Protein AF-A0A7C4WW18-F1 (afdb_monomer_lite)

Foldseek 3Di:
DDDDDPPDPPPVPPPCDDPRQKAFLQCVLCLQPVDDPPDQQQRANCVQAHQDPQVLAPDHDAAEQDLLRLLVCLLVQEDEDQCCFQPVHNDIAGHLRSQRHSQDTPRDGGRYDHQRNSASNSQNCQCHRYPQDDPVFKDKKWFWFWDDPDVPDTDIGIWMWIQDRVVRWIWTQGSNVSDIDTDPDDDGTQWIHHRGHIDHDDPSRDPPPD

Structure (mmCIF, N/CA/C/O backbone):
data_AF-A0A7C4WW18-F1
#
_entry.id   AF-A0A7C4WW18-F1
#
loop_
_atom_site.group_PDB
_atom_site.id
_atom_site.type_symbol
_atom_site.label_atom_id
_atom_site.label_alt_id
_atom_site.label_comp_id
_atom_site.label_asym_id
_atom_site.label_entity_id
_atom_site.label_seq_id
_atom_site.pdbx_PDB_ins_code
_atom_site.Cartn_x
_atom_site.Cartn_y
_atom_site.Cartn_z
_atom_site.occupancy
_atom_site.B_iso_or_equiv
_atom_site.auth_seq_id
_atom_site.auth_comp_id
_atom_site.auth_asym_id
_atom_site.auth_atom_id
_atom_site.pdbx_PDB_model_num
ATOM 1 N N . MET A 1 1 ? 16.190 -23.950 -44.220 1.00 36.62 1 MET A N 1
ATOM 2 C CA . MET A 1 1 ? 16.788 -22.745 -43.613 1.00 36.62 1 MET A CA 1
ATOM 3 C C . MET A 1 1 ? 15.664 -21.999 -42.918 1.00 36.62 1 MET A C 1
ATOM 5 O O . MET A 1 1 ? 14.916 -21.291 -43.572 1.00 36.62 1 MET A O 1
ATOM 9 N N . VAL A 1 2 ? 15.469 -22.288 -41.634 1.00 27.77 2 VAL A N 1
ATOM 10 C CA . VAL A 1 2 ? 14.475 -21.643 -40.770 1.00 27.77 2 VAL A CA 1
ATOM 11 C C . VAL A 1 2 ? 15.251 -21.247 -39.525 1.00 27.77 2 VAL A C 1
ATOM 13 O O . VAL A 1 2 ? 15.642 -22.107 -38.744 1.00 27.77 2 VAL A O 1
ATOM 16 N N . ILE A 1 3 ? 15.572 -19.963 -39.412 1.00 38.44 3 ILE A N 1
ATOM 17 C CA . ILE A 1 3 ? 16.032 -19.354 -38.167 1.00 38.44 3 ILE A CA 1
ATOM 18 C C . ILE A 1 3 ? 14.861 -18.477 -37.747 1.00 38.44 3 ILE A C 1
ATOM 20 O O . ILE A 1 3 ? 14.713 -17.361 -38.232 1.00 38.44 3 ILE A O 1
ATOM 24 N N . GLN A 1 4 ? 13.972 -19.034 -36.931 1.00 34.69 4 GLN A N 1
ATOM 25 C CA . GLN A 1 4 ? 12.959 -18.271 -36.214 1.00 34.69 4 GLN A CA 1
ATOM 26 C C . GLN A 1 4 ? 13.292 -18.382 -34.730 1.00 34.69 4 GLN A C 1
ATOM 28 O O . GLN A 1 4 ? 13.070 -19.407 -34.098 1.00 34.69 4 GLN A O 1
ATOM 33 N N . THR A 1 5 ? 13.953 -17.332 -34.251 1.00 42.09 5 THR A N 1
ATOM 34 C CA . THR A 1 5 ? 13.678 -16.636 -32.992 1.00 42.09 5 THR A CA 1
ATOM 35 C C . THR A 1 5 ? 13.112 -17.499 -31.858 1.00 42.09 5 THR A C 1
ATOM 37 O O . THR A 1 5 ? 11.930 -17.437 -31.547 1.00 42.09 5 THR A O 1
ATOM 40 N N . ILE A 1 6 ? 13.986 -18.261 -31.199 1.00 37.28 6 ILE A N 1
ATOM 41 C CA . ILE A 1 6 ? 13.768 -18.772 -29.836 1.00 37.28 6 ILE A CA 1
ATOM 42 C C . ILE A 1 6 ? 14.786 -18.065 -28.939 1.00 37.28 6 ILE A C 1
ATOM 44 O O . ILE A 1 6 ? 15.759 -18.657 -28.491 1.00 37.28 6 ILE A O 1
ATOM 48 N N . LEU A 1 7 ? 14.634 -16.753 -28.781 1.00 36.53 7 LEU A N 1
ATOM 49 C CA . LEU A 1 7 ? 15.456 -15.924 -27.897 1.00 36.53 7 LEU A CA 1
ATOM 50 C C . LEU A 1 7 ? 14.589 -14.757 -27.409 1.00 36.53 7 LEU A C 1
ATOM 52 O O . LEU A 1 7 ? 14.744 -13.637 -27.878 1.00 36.53 7 LEU A O 1
ATOM 56 N N . SER A 1 8 ? 13.643 -15.026 -26.509 1.00 42.25 8 SER A N 1
ATOM 57 C CA . SER A 1 8 ? 13.110 -13.967 -25.633 1.00 42.25 8 SER A CA 1
ATOM 58 C C . SER A 1 8 ? 12.438 -14.465 -24.352 1.00 42.25 8 SER A C 1
ATOM 60 O O . SER A 1 8 ? 12.331 -13.689 -23.420 1.00 42.25 8 SER A O 1
ATOM 62 N N . THR A 1 9 ? 12.050 -15.737 -24.229 1.00 41.00 9 THR A N 1
ATOM 63 C CA . THR A 1 9 ? 11.314 -16.207 -23.036 1.00 41.00 9 THR A CA 1
ATOM 64 C C . THR A 1 9 ? 12.186 -16.785 -21.917 1.00 41.00 9 THR A C 1
ATOM 66 O O . THR A 1 9 ? 11.715 -16.971 -20.805 1.00 41.00 9 THR A O 1
ATOM 69 N N . SER A 1 10 ? 13.475 -17.061 -22.150 1.00 43.28 10 SER A N 1
ATOM 70 C CA . SER A 1 10 ? 14.273 -17.838 -21.185 1.00 43.28 10 SER A CA 1
ATOM 71 C C . SER A 1 10 ? 15.029 -17.024 -20.127 1.00 43.28 10 SER A C 1
ATOM 73 O O . SER A 1 10 ? 15.744 -17.628 -19.327 1.00 43.28 10 SER A O 1
ATOM 75 N N . LEU A 1 11 ? 14.961 -15.689 -20.169 1.00 38.91 11 LEU A N 1
ATOM 76 C CA . LEU A 1 11 ? 15.654 -14.803 -19.219 1.00 38.91 11 LEU A CA 1
ATOM 77 C C . LEU A 1 11 ? 14.722 -14.285 -18.116 1.00 38.91 11 LEU A C 1
ATOM 79 O O . LEU A 1 11 ? 15.162 -14.214 -16.975 1.00 38.91 11 LEU A O 1
ATOM 83 N N . GLU A 1 12 ? 13.445 -14.032 -18.417 1.00 44.06 12 GLU A N 1
ATOM 84 C CA . GLU A 1 12 ? 12.455 -13.600 -17.416 1.00 44.06 12 GLU A CA 1
ATOM 85 C C . GLU A 1 12 ? 12.072 -14.736 -16.447 1.00 44.06 12 GLU A C 1
ATOM 87 O O . GLU A 1 12 ? 11.955 -14.522 -15.245 1.00 44.06 12 GLU A O 1
ATOM 92 N N . GLU A 1 13 ? 11.971 -15.982 -16.925 1.00 42.28 13 GLU A N 1
ATOM 93 C CA . GLU A 1 13 ? 11.487 -17.101 -16.097 1.00 42.28 13 GLU A CA 1
ATOM 94 C C . GLU A 1 13 ? 12.546 -17.708 -15.157 1.00 42.28 13 GLU A C 1
ATOM 96 O O . GLU A 1 13 ? 12.209 -18.383 -14.184 1.00 42.28 13 GLU A O 1
ATOM 101 N N . LYS A 1 14 ? 13.847 -17.504 -15.413 1.00 36.47 14 LYS A N 1
ATOM 102 C CA . LYS A 1 14 ? 14.910 -18.257 -14.714 1.00 36.47 14 LYS A CA 1
ATOM 103 C C . LYS A 1 14 ? 15.372 -17.674 -13.378 1.00 36.47 14 LYS A C 1
ATOM 105 O O . LYS A 1 14 ? 16.155 -18.336 -12.696 1.00 36.47 14 LYS A O 1
ATOM 110 N N . HIS A 1 15 ? 14.889 -16.501 -12.971 1.00 37.59 15 HIS A N 1
ATOM 111 C CA . HIS A 1 15 ? 15.225 -15.917 -11.664 1.00 37.59 15 HIS A CA 1
ATOM 112 C C . HIS A 1 15 ? 14.127 -16.020 -10.593 1.00 37.59 15 HIS A C 1
ATOM 114 O O . HIS A 1 15 ? 14.396 -15.706 -9.439 1.00 37.59 15 HIS A O 1
ATOM 120 N N . CYS A 1 16 ? 12.955 -16.580 -10.907 1.00 40.69 16 CYS A N 1
ATOM 121 C CA . CYS A 1 16 ? 11.819 -16.664 -9.978 1.00 40.69 16 CYS A CA 1
ATOM 122 C C . CYS A 1 16 ? 11.612 -18.064 -9.363 1.00 40.69 16 CYS A C 1
ATOM 124 O O . CYS A 1 16 ? 10.533 -18.636 -9.485 1.00 40.69 16 CYS A O 1
ATOM 126 N N . GLN A 1 17 ? 12.630 -18.665 -8.729 1.00 34.16 17 GLN A N 1
ATOM 127 C CA . GLN A 1 17 ? 12.478 -19.992 -8.087 1.00 34.16 17 GLN A CA 1
ATOM 128 C C . GLN A 1 17 ? 12.888 -20.087 -6.608 1.00 34.16 17 GLN A C 1
ATOM 130 O O . GLN A 1 17 ? 13.101 -21.182 -6.104 1.00 34.16 17 GLN A O 1
ATOM 135 N N . ASN A 1 18 ? 12.904 -18.982 -5.867 1.00 36.28 18 ASN A N 1
ATOM 136 C CA . ASN A 1 18 ? 12.861 -19.020 -4.402 1.00 36.28 18 ASN A CA 1
ATOM 137 C C . ASN A 1 18 ? 11.942 -17.891 -3.935 1.00 36.28 18 ASN A C 1
ATOM 139 O O . ASN A 1 18 ? 12.325 -16.745 -4.111 1.00 36.28 18 ASN A O 1
ATOM 143 N N . ILE A 1 19 ? 10.751 -18.237 -3.420 1.00 44.25 19 ILE A N 1
ATOM 144 C CA . ILE A 1 19 ? 9.712 -17.336 -2.873 1.00 44.25 19 ILE A CA 1
ATOM 145 C C . ILE A 1 19 ? 9.553 -16.078 -3.735 1.00 44.25 19 ILE A C 1
ATOM 147 O O . ILE A 1 19 ? 10.217 -15.086 -3.490 1.00 44.25 19 ILE A O 1
ATOM 151 N N . THR A 1 20 ? 8.735 -16.116 -4.788 1.00 55.62 20 THR A N 1
ATOM 152 C CA . THR A 1 20 ? 8.593 -14.975 -5.706 1.00 55.62 20 THR A CA 1
ATOM 153 C C . THR A 1 20 ? 8.135 -13.725 -4.940 1.00 55.62 20 THR A C 1
ATOM 155 O O . THR A 1 20 ? 6.978 -13.632 -4.536 1.00 55.62 20 THR A O 1
ATOM 158 N N . VAL A 1 21 ? 9.088 -12.815 -4.720 1.00 72.81 21 VAL A N 1
ATOM 159 C CA . VAL A 1 21 ? 9.022 -11.637 -3.842 1.00 72.81 21 VAL A CA 1
ATOM 160 C C . VAL A 1 21 ? 8.195 -10.501 -4.481 1.00 72.81 21 VAL A C 1
ATOM 162 O O . VAL A 1 21 ? 7.552 -9.730 -3.790 1.00 72.81 21 VAL A O 1
ATOM 165 N N . TYR A 1 22 ? 8.111 -10.441 -5.808 1.00 72.69 22 TYR A N 1
ATOM 166 C CA . TYR A 1 22 ? 7.294 -9.471 -6.547 1.00 72.69 22 TYR A CA 1
ATOM 167 C C . TYR A 1 22 ? 6.648 -10.137 -7.768 1.00 72.69 22 TYR A C 1
ATOM 169 O O . TYR A 1 22 ? 7.128 -11.164 -8.252 1.00 72.69 22 TYR A O 1
ATOM 177 N N . ARG A 1 23 ? 5.552 -9.579 -8.282 1.00 76.06 23 ARG A N 1
ATOM 178 C CA . ARG A 1 23 ? 4.822 -10.089 -9.453 1.00 76.06 23 ARG A CA 1
ATOM 179 C C . ARG A 1 23 ? 5.009 -9.122 -10.616 1.00 76.06 23 ARG A C 1
ATOM 181 O O . ARG A 1 23 ? 4.575 -7.986 -10.527 1.00 76.06 23 ARG A O 1
ATOM 188 N N . CYS A 1 24 ? 5.613 -9.563 -11.719 1.00 73.88 24 CYS A N 1
ATOM 189 C CA . CYS A 1 24 ? 5.686 -8.750 -12.938 1.00 73.88 24 CYS A CA 1
ATOM 190 C C . CYS A 1 24 ? 4.312 -8.627 -13.621 1.00 73.88 24 CYS A C 1
ATOM 192 O O . CYS A 1 24 ? 3.410 -9.427 -13.363 1.00 73.88 24 CYS A O 1
ATOM 194 N N . ARG A 1 25 ? 4.161 -7.679 -14.558 1.00 72.19 25 ARG A N 1
ATOM 195 C CA . ARG A 1 25 ? 2.893 -7.391 -15.268 1.00 72.19 25 ARG A CA 1
ATOM 196 C C . ARG A 1 25 ? 2.062 -8.600 -15.705 1.00 72.19 25 ARG A C 1
ATOM 198 O O . ARG A 1 25 ? 0.845 -8.583 -15.553 1.00 72.19 25 ARG A O 1
ATOM 205 N N . SER A 1 26 ? 2.687 -9.636 -16.267 1.00 68.12 26 SER A N 1
ATOM 206 C CA . SER A 1 26 ? 1.974 -10.830 -16.749 1.00 68.12 26 SER A CA 1
ATOM 207 C C . SER A 1 26 ? 1.380 -11.684 -15.622 1.00 68.12 26 SER A C 1
ATOM 209 O O . SER A 1 26 ? 0.427 -12.423 -15.863 1.00 68.12 26 SER A O 1
ATOM 211 N N . LEU A 1 27 ? 1.920 -11.568 -14.406 1.00 71.38 27 LEU A N 1
ATOM 212 C CA . LEU A 1 27 ? 1.501 -12.302 -13.215 1.00 71.38 27 LEU A CA 1
ATOM 213 C C . LEU A 1 27 ? 0.616 -11.475 -12.279 1.00 71.38 27 LEU A C 1
ATOM 215 O O . LEU A 1 27 ? -0.161 -12.076 -11.549 1.00 71.38 27 LEU A O 1
ATOM 219 N N . ILE A 1 28 ? 0.672 -10.137 -12.324 1.00 75.81 28 ILE A N 1
ATOM 220 C CA . ILE A 1 28 ? -0.189 -9.265 -11.500 1.00 75.81 28 ILE A CA 1
ATOM 221 C C . ILE A 1 28 ? -1.660 -9.594 -11.729 1.00 75.81 28 ILE A C 1
ATOM 223 O O . ILE A 1 28 ? -2.409 -9.790 -10.785 1.00 75.81 28 ILE A O 1
ATOM 227 N N . ASN A 1 29 ? -2.080 -9.720 -12.985 1.00 70.19 29 ASN A N 1
ATOM 228 C CA . ASN A 1 29 ? -3.471 -10.045 -13.272 1.00 70.19 29 ASN A CA 1
ATOM 229 C C . ASN A 1 29 ? -3.863 -11.441 -12.796 1.00 70.19 29 ASN A C 1
ATOM 231 O O . ASN A 1 29 ? -4.985 -11.623 -12.353 1.00 70.19 29 ASN A O 1
ATOM 235 N N . TYR A 1 30 ? -2.960 -12.418 -12.884 1.00 68.94 30 TYR A N 1
ATOM 236 C CA . TYR A 1 30 ? -3.230 -13.739 -12.325 1.00 68.94 30 TYR A CA 1
ATOM 237 C C . TYR A 1 30 ? -3.412 -13.644 -10.807 1.00 68.94 30 TYR A C 1
ATOM 239 O O . TYR A 1 30 ? -4.440 -14.088 -10.321 1.00 68.94 30 TYR A O 1
ATOM 247 N N . ALA A 1 31 ? -2.500 -12.958 -10.112 1.00 65.69 31 ALA A N 1
ATOM 248 C CA . ALA A 1 31 ? -2.562 -12.716 -8.671 1.00 65.69 31 ALA A CA 1
ATOM 249 C C . ALA A 1 31 ? -3.827 -11.948 -8.236 1.00 65.69 31 ALA A C 1
ATOM 251 O O . ALA A 1 31 ? -4.391 -12.232 -7.193 1.00 65.69 31 ALA A O 1
ATOM 252 N N . LEU A 1 32 ? -4.308 -11.002 -9.050 1.00 69.19 32 LEU A N 1
ATOM 253 C CA . LEU A 1 32 ? -5.544 -10.253 -8.789 1.00 69.19 32 LEU A CA 1
ATOM 254 C C . LEU A 1 32 ? -6.821 -10.990 -9.218 1.00 69.19 32 LEU A C 1
ATOM 256 O O . LEU A 1 32 ? -7.909 -10.473 -8.989 1.00 69.19 32 LEU A O 1
ATOM 260 N N . THR A 1 33 ? -6.717 -12.128 -9.911 1.00 61.56 33 THR A N 1
ATOM 261 C CA . THR A 1 33 ? -7.874 -12.864 -10.454 1.00 61.56 33 THR A CA 1
ATOM 262 C C . THR A 1 33 ? -7.778 -14.368 -10.202 1.00 61.56 33 THR A C 1
ATOM 264 O O . THR A 1 33 ? -8.320 -15.156 -10.990 1.00 61.56 33 THR A O 1
ATOM 267 N N . GLU A 1 34 ? -7.066 -14.785 -9.141 1.00 53.88 34 GLU A N 1
ATOM 268 C CA . GLU A 1 34 ? -6.888 -16.188 -8.731 1.00 53.88 34 GLU A CA 1
ATOM 269 C C . GLU A 1 34 ? -8.233 -16.813 -8.320 1.00 53.88 34 GLU A C 1
ATOM 271 O O . GLU A 1 34 ? -8.493 -17.103 -7.162 1.00 53.88 34 GLU A O 1
ATOM 276 N N . GLY A 1 35 ? -9.136 -17.025 -9.277 1.00 44.59 35 GLY A N 1
ATOM 277 C CA . GLY A 1 35 ? -10.520 -17.309 -8.932 1.00 44.59 35 GLY A CA 1
ATOM 278 C C . GLY A 1 35 ? -11.370 -17.860 -10.056 1.00 44.59 35 GLY A C 1
ATOM 279 O O . GLY A 1 35 ? -12.025 -18.876 -9.852 1.00 44.59 35 GLY A O 1
ATOM 280 N N . THR A 1 36 ? -11.433 -17.265 -11.255 1.00 42.34 36 THR A N 1
ATOM 281 C CA . THR A 1 36 ? -12.113 -17.905 -12.408 1.00 42.34 36 THR A CA 1
ATOM 282 C C . THR A 1 36 ? -12.080 -17.056 -13.683 1.00 42.34 36 THR A C 1
ATOM 284 O O . THR A 1 36 ? -12.378 -15.869 -13.642 1.00 42.34 36 THR A O 1
ATOM 287 N N . PRO A 1 37 ? -11.983 -17.673 -14.879 1.00 44.00 37 PRO A N 1
ATOM 288 C CA . PRO A 1 37 ? -12.208 -16.981 -16.155 1.00 44.00 37 PRO A CA 1
ATOM 289 C C . PRO A 1 37 ? -13.651 -16.459 -16.362 1.00 44.00 37 PRO A C 1
ATOM 291 O O . PRO A 1 37 ? -13.988 -16.057 -17.476 1.00 44.00 37 PRO A O 1
ATOM 294 N N . LYS A 1 38 ? -14.552 -16.588 -15.368 1.00 40.31 38 LYS A N 1
ATOM 295 C CA . LYS A 1 38 ? -16.015 -16.446 -15.530 1.00 40.31 38 LYS A CA 1
ATOM 296 C C . LYS A 1 38 ? -16.814 -15.943 -14.311 1.00 40.31 38 LYS A C 1
ATOM 298 O O . LYS A 1 38 ? -18.025 -15.778 -14.465 1.00 40.31 38 LYS A O 1
ATOM 303 N N . SER A 1 39 ? -16.225 -15.674 -13.142 1.00 41.69 39 SER A N 1
ATOM 304 C CA . SER A 1 39 ? -16.964 -15.024 -12.047 1.00 41.69 39 SER A CA 1
ATOM 305 C C . SER A 1 39 ? -16.059 -14.185 -11.151 1.00 41.69 39 SER A C 1
ATOM 307 O O . SER A 1 39 ? -15.271 -14.737 -10.402 1.00 41.69 39 SER A O 1
ATOM 309 N N . HIS A 1 40 ? -16.256 -12.867 -11.192 1.00 43.97 40 HIS A N 1
ATOM 310 C CA . HIS A 1 40 ? -15.620 -11.825 -10.367 1.00 43.97 40 HIS A CA 1
ATOM 311 C C . HIS A 1 40 ? -15.979 -11.910 -8.864 1.00 43.97 40 HIS A C 1
ATOM 313 O O . HIS A 1 40 ? -16.402 -10.921 -8.269 1.00 43.97 40 HIS A O 1
ATOM 319 N N . ARG A 1 41 ? -16.011 -13.112 -8.278 1.00 40.09 41 ARG A N 1
ATOM 320 C CA . ARG A 1 41 ? -16.533 -13.361 -6.921 1.00 40.09 41 ARG A CA 1
ATOM 321 C C . ARG A 1 41 ? -15.553 -14.043 -5.966 1.00 40.09 41 ARG A C 1
ATOM 323 O O . ARG A 1 41 ? -15.955 -14.240 -4.831 1.00 40.09 41 ARG A O 1
ATOM 330 N N . ASP A 1 42 ? -14.337 -14.339 -6.417 1.00 45.72 42 ASP A N 1
ATOM 331 C CA . ASP A 1 42 ? -13.236 -14.915 -5.617 1.00 45.72 42 ASP A CA 1
ATOM 332 C C . ASP A 1 42 ? -11.892 -14.237 -5.968 1.00 45.72 42 ASP A C 1
ATOM 334 O O . ASP A 1 42 ? -10.828 -14.822 -5.829 1.00 45.72 42 ASP A O 1
ATOM 338 N N . ASP A 1 43 ? -11.932 -13.002 -6.479 1.00 60.06 43 ASP A N 1
ATOM 339 C CA . ASP A 1 43 ? -10.726 -12.220 -6.758 1.00 60.06 43 ASP A CA 1
ATOM 340 C C . ASP A 1 43 ? -10.249 -11.610 -5.421 1.00 60.06 43 ASP A C 1
ATOM 342 O O . ASP A 1 43 ? -10.611 -10.481 -5.095 1.00 60.06 43 ASP A O 1
ATOM 346 N N . GLU A 1 44 ? -9.545 -12.379 -4.588 1.00 67.69 44 GLU A N 1
ATOM 347 C CA . GLU A 1 44 ? -8.862 -11.880 -3.381 1.00 67.69 44 GLU A CA 1
ATOM 348 C C . GLU A 1 44 ? -7.475 -11.334 -3.778 1.00 67.69 44 GLU A C 1
ATOM 350 O O . GLU A 1 44 ? -6.861 -11.814 -4.728 1.00 67.69 44 GLU A O 1
ATOM 355 N N . ALA A 1 45 ? -6.978 -10.298 -3.095 1.00 78.00 45 ALA A N 1
ATOM 356 C CA . ALA A 1 45 ? -5.610 -9.796 -3.284 1.00 78.00 45 ALA A CA 1
ATOM 357 C C . ALA A 1 45 ? -4.774 -9.980 -2.010 1.00 78.00 45 ALA A C 1
ATOM 359 O O . ALA A 1 45 ? -3.926 -9.143 -1.681 1.00 78.00 45 ALA A O 1
ATOM 360 N N . ASP A 1 46 ? -5.027 -11.077 -1.296 1.00 82.50 46 ASP A N 1
ATOM 361 C CA . ASP A 1 46 ? -4.311 -11.496 -0.091 1.00 82.50 46 ASP A CA 1
ATOM 362 C C . ASP A 1 46 ? -2.845 -11.876 -0.369 1.00 82.50 46 ASP A C 1
ATOM 364 O O . ASP A 1 46 ? -2.035 -11.895 0.552 1.00 82.50 46 ASP A O 1
ATOM 368 N N . GLU A 1 47 ? -2.466 -12.099 -1.635 1.00 81.88 47 GLU A N 1
ATOM 369 C CA . GLU A 1 47 ? -1.058 -12.167 -2.050 1.00 81.88 47 GLU A CA 1
ATOM 370 C C . GLU A 1 47 ? -0.314 -10.831 -1.862 1.00 81.88 47 GLU A C 1
ATOM 372 O O . GLU A 1 47 ? 0.914 -10.820 -1.710 1.00 81.88 47 GLU A O 1
ATOM 377 N N . PHE A 1 48 ? -1.036 -9.707 -1.926 1.00 87.88 48 PHE A N 1
ATOM 378 C CA . PHE A 1 48 ? -0.473 -8.360 -1.855 1.00 87.88 48 PHE A CA 1
ATOM 379 C C . PHE A 1 48 ? -0.758 -7.701 -0.507 1.00 87.88 48 PHE A C 1
ATOM 381 O O . PHE A 1 48 ? 0.167 -7.271 0.176 1.00 87.88 48 PHE A O 1
ATOM 388 N N . VAL A 1 49 ? -2.027 -7.588 -0.117 1.00 93.56 49 VAL A N 1
ATOM 389 C CA . VAL A 1 49 ? -2.403 -6.992 1.168 1.00 93.56 49 VAL A CA 1
ATOM 390 C C . VAL A 1 49 ? -2.608 -8.120 2.162 1.00 93.56 49 VAL A C 1
ATOM 392 O O . VAL A 1 49 ? -3.563 -8.869 2.043 1.00 93.56 49 VAL A O 1
ATOM 395 N N . HIS A 1 50 ? -1.745 -8.236 3.168 1.00 93.94 50 HIS A N 1
ATOM 396 C CA . HIS A 1 50 ? -1.854 -9.293 4.179 1.00 93.94 50 HIS A CA 1
ATOM 397 C C . HIS A 1 50 ? -1.092 -8.952 5.452 1.00 93.94 50 HIS A C 1
ATOM 399 O O . HIS A 1 50 ? -0.316 -7.995 5.537 1.00 93.94 50 HIS A O 1
ATOM 405 N N . LYS A 1 51 ? -1.287 -9.773 6.488 1.00 95.94 51 LYS A N 1
ATOM 406 C CA . LYS A 1 51 ? -0.479 -9.671 7.700 1.00 95.94 51 LYS A CA 1
ATOM 407 C C . LYS A 1 51 ? 0.975 -10.017 7.380 1.00 95.94 51 LYS A C 1
ATOM 409 O O . LYS A 1 51 ? 1.301 -11.180 7.162 1.00 95.94 51 LYS A O 1
ATOM 414 N N . ILE A 1 52 ? 1.835 -9.002 7.439 1.00 95.31 52 ILE A N 1
ATOM 415 C CA . ILE A 1 52 ? 3.278 -9.117 7.185 1.00 95.31 52 ILE A CA 1
ATOM 416 C C . ILE A 1 52 ? 3.905 -10.293 7.946 1.00 95.31 52 ILE A C 1
ATOM 418 O O . ILE A 1 52 ? 3.807 -10.398 9.175 1.00 95.31 52 ILE A O 1
ATOM 422 N N . ARG A 1 53 ? 4.601 -11.157 7.204 1.00 94.38 53 ARG A N 1
ATOM 423 C CA . ARG A 1 53 ? 5.379 -12.282 7.730 1.00 94.38 53 ARG A CA 1
ATOM 424 C C . ARG A 1 53 ? 6.776 -11.804 8.107 1.00 94.38 53 ARG A C 1
ATOM 426 O O . ARG A 1 53 ? 7.730 -11.929 7.350 1.00 94.38 53 ARG A O 1
ATOM 433 N N . TRP A 1 54 ? 6.905 -11.242 9.307 1.00 94.00 54 TRP A N 1
ATOM 434 C CA . TRP A 1 54 ? 8.140 -10.599 9.782 1.00 94.00 54 TRP A CA 1
ATOM 435 C C . TRP A 1 54 ? 9.395 -11.488 9.765 1.00 94.00 54 TRP A C 1
ATOM 437 O O . TRP A 1 54 ? 10.506 -10.983 9.678 1.00 94.00 54 TRP A O 1
ATOM 447 N N . ASN A 1 55 ? 9.250 -12.813 9.821 1.00 92.88 55 ASN A N 1
ATOM 448 C CA . ASN A 1 55 ? 10.370 -13.752 9.695 1.00 92.88 55 ASN A CA 1
ATOM 449 C C . ASN A 1 55 ? 10.946 -13.843 8.269 1.00 92.88 55 ASN A C 1
ATOM 451 O O . ASN A 1 55 ? 12.006 -14.441 8.090 1.00 92.88 55 ASN A O 1
ATOM 455 N N . GLU A 1 56 ? 10.244 -13.300 7.276 1.00 90.69 56 GLU A N 1
ATOM 456 C CA . GLU A 1 56 ? 10.656 -13.231 5.872 1.00 90.69 56 GLU A CA 1
ATOM 457 C C . GLU A 1 56 ? 11.181 -11.839 5.486 1.00 90.69 56 GLU A C 1
ATOM 459 O O . GLU A 1 56 ? 11.618 -11.648 4.355 1.00 90.69 56 GLU A O 1
ATOM 464 N N . THR A 1 57 ? 11.177 -10.872 6.410 1.00 90.88 57 THR A N 1
ATOM 465 C CA . THR A 1 57 ? 11.672 -9.515 6.154 1.00 90.88 57 THR A CA 1
ATOM 466 C C . THR A 1 57 ? 13.081 -9.315 6.706 1.00 90.88 57 THR A C 1
ATOM 468 O O . THR A 1 57 ? 13.608 -10.099 7.499 1.00 90.88 57 THR A O 1
ATOM 471 N N . SER A 1 58 ? 13.714 -8.215 6.298 1.00 88.00 58 SER A N 1
ATOM 472 C CA . SER A 1 58 ? 15.029 -7.818 6.807 1.00 88.00 58 SER A CA 1
ATOM 473 C C . SER A 1 58 ? 14.966 -6.807 7.966 1.00 88.00 58 SER A C 1
ATOM 475 O O . SER A 1 58 ? 15.992 -6.212 8.328 1.00 88.00 58 SER A O 1
ATOM 477 N N . VAL A 1 59 ? 13.767 -6.603 8.524 1.00 89.50 59 VAL A N 1
ATOM 478 C CA . VAL A 1 59 ? 13.461 -5.685 9.629 1.00 89.50 59 VAL A CA 1
ATOM 479 C C . VAL A 1 59 ? 12.753 -6.431 10.756 1.00 89.50 59 VAL A C 1
ATOM 481 O O . VAL A 1 59 ? 12.067 -7.420 10.532 1.00 89.50 59 VAL A O 1
ATOM 484 N N . SER A 1 60 ? 12.905 -5.953 11.988 1.00 92.38 60 SER A N 1
ATOM 485 C CA . SER A 1 60 ? 12.095 -6.457 13.100 1.00 92.38 60 SER A CA 1
ATOM 486 C C . SER A 1 60 ? 10.627 -6.068 12.927 1.00 92.38 60 SER A C 1
ATOM 488 O O . SER A 1 60 ? 10.322 -5.089 12.250 1.00 92.38 60 SER A O 1
ATOM 490 N N . GLU A 1 61 ? 9.738 -6.803 13.594 1.00 96.06 61 GLU A N 1
ATOM 491 C CA . GLU A 1 61 ? 8.308 -6.494 13.647 1.00 96.06 61 GLU A CA 1
ATOM 492 C C . GLU A 1 61 ? 8.040 -5.043 14.069 1.00 96.06 61 GLU A C 1
ATOM 494 O O . GLU A 1 61 ? 8.586 -4.554 15.064 1.00 96.06 61 GLU A O 1
ATOM 499 N N . LEU A 1 62 ? 7.181 -4.374 13.298 1.00 95.88 62 LEU A N 1
ATOM 500 C CA . LEU A 1 62 ? 6.762 -2.993 13.507 1.00 95.88 62 LEU A CA 1
ATOM 501 C C . LEU A 1 62 ? 5.285 -2.962 13.893 1.00 95.88 62 LEU A C 1
ATOM 503 O O . LEU A 1 62 ? 4.476 -3.669 13.305 1.00 95.88 62 LEU A O 1
ATOM 507 N N . ASN A 1 63 ? 4.943 -2.119 14.862 1.00 96.94 63 ASN A N 1
ATOM 508 C CA . ASN A 1 63 ? 3.569 -1.815 15.243 1.00 96.94 63 ASN A CA 1
ATOM 509 C C . ASN A 1 63 ? 3.460 -0.309 15.485 1.00 96.94 63 ASN A C 1
ATOM 511 O O . ASN A 1 63 ? 4.376 0.293 16.052 1.00 96.94 63 ASN A O 1
ATOM 515 N N . PHE A 1 64 ? 2.340 0.281 15.082 1.00 98.12 64 PHE A N 1
ATOM 516 C CA . PHE A 1 64 ? 2.131 1.721 15.115 1.00 98.12 64 PHE A CA 1
ATOM 517 C C . PHE A 1 64 ? 0.905 2.081 15.967 1.00 98.12 64 PHE A C 1
ATOM 519 O O . PHE A 1 64 ? -0.183 1.551 15.750 1.00 98.12 64 PHE A O 1
ATOM 526 N N . PRO A 1 65 ? 1.034 3.017 16.918 1.00 98.06 65 PRO A N 1
ATOM 527 C CA . PRO A 1 65 ? -0.103 3.584 17.632 1.00 98.06 65 PRO A CA 1
ATOM 528 C C . PRO A 1 65 ? -1.191 4.152 16.718 1.00 98.06 65 PRO A C 1
ATOM 530 O O . PRO A 1 65 ? -2.364 4.037 17.053 1.00 98.06 65 PRO A O 1
ATOM 533 N N . THR A 1 66 ? -0.804 4.757 15.588 1.00 98.31 66 THR A N 1
ATOM 534 C CA . THR A 1 66 ? -1.727 5.425 14.661 1.00 98.31 66 THR A CA 1
ATOM 535 C C . THR A 1 66 ? -1.406 5.135 13.195 1.00 98.31 66 THR A C 1
ATOM 537 O O . THR A 1 66 ? -0.256 4.878 12.826 1.00 98.31 66 THR A O 1
ATOM 540 N N . ILE A 1 67 ? -2.413 5.268 12.333 1.00 98.31 67 ILE A N 1
ATOM 541 C CA . ILE A 1 67 ? -2.305 5.241 10.869 1.00 98.31 67 ILE A CA 1
ATOM 542 C C . ILE A 1 67 ? -1.343 6.329 10.381 1.00 98.31 67 ILE A C 1
ATOM 544 O O . ILE A 1 67 ? -0.544 6.099 9.472 1.00 98.31 67 ILE A O 1
ATOM 548 N N . ARG A 1 68 ? -1.366 7.515 11.005 1.00 98.38 68 ARG A N 1
ATOM 549 C CA . ARG A 1 68 ? -0.445 8.612 10.669 1.00 98.38 68 ARG A CA 1
ATOM 550 C C . ARG A 1 68 ? 1.013 8.227 10.909 1.00 98.38 68 ARG A C 1
ATOM 552 O O . ARG A 1 68 ? 1.868 8.586 10.102 1.00 98.38 68 ARG A O 1
ATOM 559 N N . GLU A 1 69 ? 1.306 7.540 12.007 1.00 98.69 69 GLU A N 1
ATOM 560 C CA . GLU A 1 69 ? 2.665 7.081 12.304 1.00 98.69 69 GLU A CA 1
ATOM 561 C C . GLU A 1 69 ? 3.128 6.002 11.321 1.00 98.69 69 GLU A C 1
ATOM 563 O O . GLU A 1 69 ? 4.261 6.083 10.846 1.00 98.69 69 GLU A O 1
ATOM 568 N N . ALA A 1 70 ? 2.248 5.070 10.937 1.00 98.69 70 ALA A N 1
ATOM 569 C CA . ALA A 1 70 ? 2.543 4.094 9.885 1.00 98.69 70 ALA A CA 1
ATOM 570 C C . ALA A 1 70 ? 2.853 4.779 8.540 1.00 98.69 70 ALA A C 1
ATOM 572 O O . ALA A 1 70 ? 3.864 4.476 7.908 1.00 98.69 70 ALA A O 1
ATOM 573 N N . LEU A 1 71 ? 2.035 5.758 8.132 1.00 98.81 71 LEU A N 1
ATOM 574 C CA . LEU A 1 71 ? 2.257 6.558 6.923 1.00 98.81 71 LEU A CA 1
ATOM 575 C C . LEU A 1 71 ? 3.607 7.287 6.954 1.00 98.81 71 LEU A C 1
ATOM 577 O O . LEU A 1 71 ? 4.365 7.212 5.986 1.00 98.81 71 LEU A O 1
ATOM 581 N N . ASN A 1 72 ? 3.905 7.991 8.052 1.00 98.75 72 ASN A N 1
ATOM 582 C CA . ASN A 1 72 ? 5.172 8.708 8.203 1.00 98.75 72 ASN A CA 1
ATOM 583 C C . ASN A 1 72 ? 6.353 7.743 8.073 1.00 98.75 72 ASN A C 1
ATOM 585 O O . ASN A 1 72 ? 7.307 8.039 7.358 1.00 98.75 72 ASN A O 1
ATOM 589 N N . TRP A 1 73 ? 6.268 6.574 8.714 1.00 98.44 73 TRP A N 1
ATOM 590 C CA . TRP A 1 73 ? 7.326 5.577 8.651 1.00 98.44 73 TRP A CA 1
ATOM 591 C C . TRP A 1 73 ? 7.551 5.071 7.225 1.00 98.44 73 TRP A C 1
ATOM 593 O O . TRP A 1 73 ? 8.697 5.051 6.781 1.00 98.44 73 TRP A O 1
ATOM 603 N N . VAL A 1 74 ? 6.487 4.722 6.488 1.00 98.50 74 VAL A N 1
ATOM 604 C CA . VAL A 1 74 ? 6.601 4.276 5.086 1.00 98.50 74 VAL A CA 1
ATOM 605 C C . VAL A 1 74 ? 7.259 5.357 4.230 1.00 98.50 74 VAL A C 1
ATOM 607 O O . VAL A 1 74 ? 8.234 5.074 3.540 1.00 98.50 74 VAL A O 1
ATOM 610 N N . TYR A 1 75 ? 6.791 6.603 4.325 1.00 98.38 75 TYR A N 1
ATOM 611 C CA . TYR A 1 75 ? 7.345 7.721 3.557 1.00 98.38 75 TYR A CA 1
ATOM 612 C C . TYR A 1 75 ? 8.827 7.996 3.865 1.00 98.38 75 TYR A C 1
ATOM 614 O O . TYR A 1 75 ? 9.594 8.357 2.976 1.00 98.38 75 TYR A O 1
ATOM 622 N N . GLU A 1 76 ? 9.239 7.855 5.126 1.00 98.00 76 GLU A N 1
ATOM 623 C CA . GLU A 1 76 ? 10.612 8.143 5.555 1.00 98.00 76 GLU A CA 1
ATOM 624 C C . GLU A 1 76 ? 11.590 6.992 5.290 1.00 98.00 76 GLU A C 1
ATOM 626 O O . GLU A 1 76 ? 12.788 7.239 5.146 1.00 98.00 76 GLU A O 1
ATOM 631 N N . ASN A 1 77 ? 11.107 5.745 5.253 1.00 97.44 77 ASN A N 1
ATOM 632 C CA . ASN A 1 77 ? 11.966 4.558 5.210 1.00 97.44 77 ASN A CA 1
ATOM 633 C C . ASN A 1 77 ? 11.972 3.846 3.857 1.00 97.44 77 ASN A C 1
ATOM 635 O O . ASN A 1 77 ? 12.927 3.113 3.596 1.00 97.44 77 ASN A O 1
ATOM 639 N N . ILE A 1 78 ? 10.964 4.055 3.003 1.00 97.56 78 ILE A N 1
ATOM 640 C CA . ILE A 1 78 ? 10.930 3.488 1.653 1.00 97.56 78 ILE A CA 1
ATOM 641 C C . ILE A 1 78 ? 11.269 4.578 0.634 1.00 97.56 78 ILE A C 1
ATOM 643 O O . ILE A 1 78 ? 10.570 5.579 0.488 1.00 97.56 78 ILE A O 1
ATOM 647 N N . ILE A 1 79 ? 12.372 4.386 -0.079 1.00 97.25 79 ILE A N 1
ATOM 648 C CA . ILE A 1 79 ? 12.855 5.287 -1.119 1.00 97.25 79 ILE A CA 1
ATOM 649 C C . ILE A 1 79 ? 12.092 4.992 -2.409 1.00 97.25 79 ILE A C 1
ATOM 651 O O . ILE A 1 79 ? 12.212 3.902 -2.969 1.00 97.25 79 ILE A O 1
ATOM 655 N N . TYR A 1 80 ? 11.371 5.996 -2.914 1.00 96.56 80 TYR A N 1
ATOM 656 C CA . TYR A 1 80 ? 10.646 5.874 -4.177 1.00 96.56 80 TYR A CA 1
ATOM 657 C C . TYR A 1 80 ? 11.597 5.540 -5.335 1.00 96.56 80 TYR A C 1
ATOM 659 O O . TYR A 1 80 ? 12.537 6.295 -5.614 1.00 96.56 80 TYR A O 1
ATOM 667 N N . CYS A 1 81 ? 11.343 4.436 -6.034 1.00 94.94 81 CYS A N 1
ATOM 668 C CA . CYS A 1 81 ? 12.164 3.979 -7.149 1.00 94.94 81 CYS A CA 1
ATOM 669 C C . CYS A 1 81 ? 11.323 3.205 -8.160 1.00 94.94 81 CYS A C 1
ATOM 671 O O . CYS A 1 81 ? 10.662 2.255 -7.775 1.00 94.94 81 CYS A O 1
ATOM 673 N N . TYR A 1 82 ? 11.380 3.597 -9.435 1.00 91.31 82 TYR A N 1
ATOM 674 C CA . TYR A 1 82 ? 10.668 2.891 -10.501 1.00 91.31 82 TYR A CA 1
ATOM 675 C C . TYR A 1 82 ? 11.171 1.455 -10.674 1.00 91.31 82 TYR A C 1
ATOM 677 O O . TYR A 1 82 ? 12.381 1.207 -10.606 1.00 91.31 82 TYR A O 1
ATOM 685 N N . ASP A 1 83 ? 10.256 0.567 -11.050 1.00 88.44 83 ASP A N 1
ATOM 686 C CA . ASP A 1 83 ? 10.501 -0.863 -11.267 1.00 88.44 83 ASP A CA 1
ATOM 687 C C . ASP A 1 83 ? 11.632 -1.200 -12.225 1.00 88.44 83 ASP A C 1
ATOM 689 O O . ASP A 1 83 ? 12.343 -2.191 -12.039 1.00 88.44 83 ASP A O 1
ATOM 693 N N . GLU A 1 84 ? 11.870 -0.355 -13.229 1.00 88.88 84 GLU A N 1
ATOM 694 C CA . GLU A 1 84 ? 12.970 -0.562 -14.170 1.00 88.88 84 GLU A CA 1
ATOM 695 C C . GLU A 1 84 ? 14.343 -0.538 -13.477 1.00 88.88 84 GLU A C 1
ATOM 697 O O . GLU A 1 84 ? 15.297 -1.146 -13.966 1.00 88.88 84 GLU A O 1
ATOM 702 N N . PHE A 1 85 ? 14.439 0.131 -12.324 1.00 89.56 85 PHE A N 1
ATOM 703 C CA . PHE A 1 85 ? 15.651 0.216 -11.517 1.00 89.56 85 PHE A CA 1
ATOM 704 C C . PHE A 1 85 ? 15.663 -0.785 -10.360 1.00 89.56 85 PHE A C 1
ATOM 706 O O . PHE A 1 85 ? 16.722 -1.351 -10.087 1.00 89.56 85 PHE A O 1
ATOM 713 N N . SER A 1 86 ? 14.534 -0.997 -9.681 1.00 88.06 86 SER A N 1
ATOM 714 C CA . SER A 1 86 ? 14.423 -1.922 -8.542 1.00 88.06 86 SER A CA 1
ATOM 715 C C . SER A 1 86 ? 14.366 -3.386 -8.977 1.00 88.06 86 SER A C 1
ATOM 717 O O . SER A 1 86 ? 15.113 -4.213 -8.451 1.00 88.06 86 SER A O 1
ATOM 719 N N . TYR A 1 87 ? 13.528 -3.703 -9.964 1.00 83.88 87 TYR A N 1
ATOM 720 C CA . TYR A 1 87 ? 13.224 -5.074 -10.387 1.00 83.88 87 TYR A CA 1
ATOM 721 C C . TYR A 1 87 ? 13.693 -5.397 -11.814 1.00 83.88 87 TYR A C 1
ATOM 723 O O . TYR A 1 87 ? 13.757 -6.565 -12.197 1.00 83.88 87 TYR A O 1
ATOM 731 N N . GLY A 1 88 ? 14.080 -4.387 -12.600 1.00 83.19 88 GLY A N 1
ATOM 732 C CA . GLY A 1 88 ? 14.578 -4.563 -13.966 1.00 83.19 88 GLY A CA 1
ATOM 733 C C . GLY A 1 88 ? 13.482 -4.856 -14.994 1.00 83.19 88 GLY A C 1
ATOM 734 O O . GLY A 1 88 ? 13.778 -5.347 -16.086 1.00 83.19 88 GLY A O 1
ATOM 735 N N . CYS A 1 89 ? 12.224 -4.564 -14.664 1.00 81.88 89 CYS A N 1
ATOM 736 C CA . CYS A 1 89 ? 11.073 -4.690 -15.554 1.00 81.88 89 CYS A CA 1
ATOM 737 C C . CYS A 1 89 ? 10.255 -3.398 -15.568 1.00 81.88 89 CYS A C 1
ATOM 739 O O . CYS A 1 89 ? 10.424 -2.544 -14.712 1.00 81.88 89 CYS A O 1
ATOM 741 N N . LEU A 1 90 ? 9.370 -3.247 -16.556 1.00 81.00 90 LEU A N 1
ATOM 742 C CA . LEU A 1 90 ? 8.538 -2.043 -16.663 1.00 81.00 90 LEU A CA 1
ATOM 743 C C . LEU A 1 90 ? 7.512 -1.905 -15.535 1.00 81.00 90 LEU A C 1
ATOM 745 O O . LEU A 1 90 ? 7.027 -0.802 -15.337 1.00 81.00 90 LEU A O 1
ATOM 749 N N . GLU A 1 91 ? 7.138 -3.022 -14.912 1.00 83.19 91 GLU A N 1
ATOM 750 C CA . GLU A 1 91 ? 6.079 -3.086 -13.910 1.00 83.19 91 GLU A CA 1
ATOM 751 C C . GLU A 1 91 ? 6.213 -4.368 -13.076 1.00 83.19 91 GLU A C 1
ATOM 753 O O . GLU A 1 91 ? 6.258 -5.479 -13.640 1.00 83.19 91 GLU A O 1
ATOM 758 N N . ALA A 1 92 ? 6.226 -4.211 -11.759 1.00 86.75 92 ALA A N 1
ATOM 759 C CA . ALA A 1 92 ? 6.275 -5.246 -10.751 1.00 86.75 92 ALA A CA 1
ATOM 760 C C . ALA A 1 92 ? 5.603 -4.783 -9.456 1.00 86.75 92 ALA A C 1
ATOM 762 O O . ALA A 1 92 ? 6.014 -3.812 -8.852 1.00 86.75 92 ALA A O 1
ATOM 763 N N . TRP A 1 93 ? 4.639 -5.561 -8.970 1.00 91.12 93 TRP A N 1
ATOM 764 C CA . TRP A 1 93 ? 4.026 -5.306 -7.668 1.00 91.12 93 TRP A CA 1
ATOM 765 C C . TRP A 1 93 ? 4.690 -6.168 -6.611 1.00 91.12 93 TRP A C 1
ATOM 767 O O . TRP A 1 93 ? 4.715 -7.403 -6.722 1.00 91.12 93 TRP A O 1
ATOM 777 N N . ALA A 1 94 ? 5.229 -5.531 -5.586 1.00 91.31 94 ALA A N 1
ATOM 778 C CA . ALA A 1 94 ? 5.940 -6.177 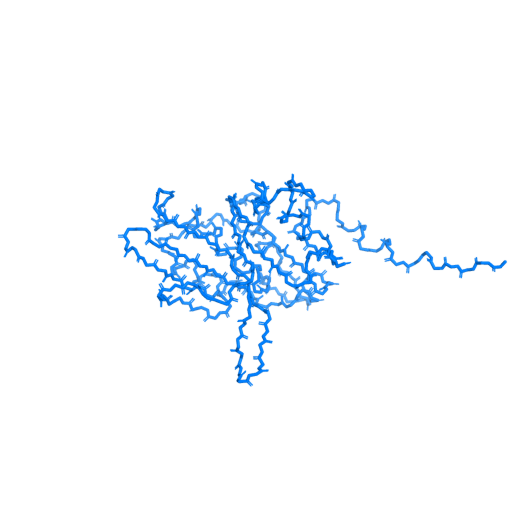-4.505 1.00 91.31 94 ALA A CA 1
ATOM 779 C C . ALA A 1 94 ? 5.016 -6.436 -3.310 1.00 91.31 94 ALA A C 1
ATOM 781 O O . ALA A 1 94 ? 4.120 -5.655 -2.984 1.00 91.31 94 ALA A O 1
ATOM 782 N N . THR A 1 95 ? 5.235 -7.561 -2.628 1.00 92.88 95 THR A N 1
ATOM 783 C CA . THR A 1 95 ? 4.555 -7.820 -1.353 1.00 92.88 95 THR A CA 1
ATOM 784 C C . THR A 1 95 ? 5.133 -6.922 -0.245 1.00 92.88 95 THR A C 1
ATOM 786 O O . THR A 1 95 ? 6.237 -6.392 -0.380 1.00 92.88 95 THR A O 1
ATOM 789 N N . PRO A 1 96 ? 4.481 -6.786 0.921 1.00 95.19 96 PRO A N 1
ATOM 790 C CA . PRO A 1 96 ? 5.053 -6.053 2.045 1.00 95.19 96 PRO A CA 1
ATOM 791 C C . PRO A 1 96 ? 6.438 -6.574 2.453 1.00 95.19 96 PRO A C 1
ATOM 793 O O . PRO A 1 96 ? 7.337 -5.794 2.768 1.00 95.19 96 PRO A O 1
ATOM 796 N N . GLU A 1 97 ? 6.647 -7.895 2.429 1.00 94.62 97 GLU A N 1
ATOM 797 C CA . GLU A 1 97 ? 7.945 -8.490 2.755 1.00 94.62 97 GLU A CA 1
ATOM 798 C C . GLU A 1 97 ? 9.030 -8.130 1.739 1.00 94.62 97 GLU A C 1
ATOM 800 O O . GLU A 1 97 ? 10.191 -7.940 2.113 1.00 94.62 97 GLU A O 1
ATOM 805 N N . ALA A 1 98 ? 8.649 -8.007 0.471 1.00 91.25 98 ALA A N 1
ATOM 806 C CA . ALA A 1 98 ? 9.521 -7.624 -0.625 1.00 91.25 98 ALA A CA 1
ATOM 807 C C . ALA A 1 98 ? 10.066 -6.216 -0.479 1.00 91.25 98 ALA A C 1
ATOM 809 O O . ALA A 1 98 ? 11.286 -6.026 -0.452 1.00 91.25 98 ALA A O 1
ATOM 810 N N . THR A 1 99 ? 9.161 -5.260 -0.286 1.00 94.69 99 THR A N 1
ATOM 811 C CA . THR A 1 99 ? 9.483 -3.854 -0.053 1.00 94.69 99 THR A CA 1
ATOM 812 C C . THR A 1 99 ? 10.405 -3.713 1.163 1.00 94.69 99 THR A C 1
ATOM 814 O O . THR A 1 99 ? 11.366 -2.948 1.149 1.00 94.69 99 THR A O 1
ATOM 817 N N . LEU A 1 100 ? 10.197 -4.533 2.202 1.00 94.75 100 LEU A N 1
ATOM 818 C CA . LEU A 1 100 ? 11.013 -4.568 3.425 1.00 94.75 100 LEU A CA 1
ATOM 819 C C . LEU A 1 100 ? 12.297 -5.422 3.330 1.00 94.75 100 LEU A C 1
ATOM 821 O O . LEU A 1 100 ? 13.014 -5.600 4.328 1.00 94.75 100 LEU A O 1
ATOM 825 N N . THR A 1 101 ? 12.613 -5.963 2.154 1.00 91.06 101 THR A N 1
ATOM 826 C CA . THR A 1 101 ? 13.804 -6.797 1.913 1.00 91.06 101 THR A CA 1
ATOM 827 C C . THR A 1 101 ? 14.694 -6.239 0.807 1.00 91.06 101 THR A C 1
ATOM 829 O O . THR A 1 101 ? 15.912 -6.431 0.865 1.00 91.06 101 THR A O 1
ATOM 832 N N . LEU A 1 102 ? 14.132 -5.512 -0.161 1.00 87.00 102 LEU A N 1
ATOM 833 C CA . LEU A 1 102 ? 14.883 -4.874 -1.237 1.00 87.00 102 LEU A CA 1
ATOM 834 C C . LEU A 1 102 ? 15.755 -3.734 -0.691 1.00 87.00 102 LEU A C 1
ATOM 836 O O . LEU A 1 102 ? 15.318 -2.594 -0.606 1.00 87.00 102 LEU A O 1
ATOM 840 N N . LYS A 1 103 ? 16.992 -4.066 -0.300 1.00 87.88 103 LYS A N 1
ATOM 841 C CA . LYS A 1 103 ? 17.917 -3.151 0.391 1.00 87.88 103 LYS A CA 1
ATOM 842 C C . LYS A 1 103 ? 18.890 -2.387 -0.501 1.00 87.88 103 LYS A C 1
ATOM 844 O O . LYS A 1 103 ? 19.505 -1.429 -0.040 1.00 87.88 103 LYS A O 1
ATOM 849 N N . THR A 1 104 ? 19.061 -2.815 -1.748 1.00 86.88 104 THR A N 1
ATOM 850 C CA . THR A 1 104 ? 20.091 -2.252 -2.621 1.00 86.88 104 THR A CA 1
ATOM 851 C C . THR A 1 104 ? 19.561 -2.077 -4.034 1.00 86.88 104 THR A C 1
ATOM 853 O O . THR A 1 104 ? 19.239 -3.059 -4.700 1.00 86.88 104 THR A O 1
ATOM 856 N N . VAL A 1 105 ? 19.553 -0.837 -4.524 1.00 87.81 105 VAL A N 1
ATOM 857 C CA . VAL A 1 105 ? 19.233 -0.501 -5.919 1.00 87.81 105 VAL A CA 1
ATOM 858 C C . VAL A 1 105 ? 20.331 0.404 -6.470 1.00 87.81 105 VAL A C 1
ATOM 860 O O . VAL A 1 105 ? 20.712 1.397 -5.851 1.00 87.81 105 VAL A O 1
ATOM 863 N N . ASN A 1 106 ? 20.899 0.040 -7.625 1.00 87.88 106 ASN A N 1
ATOM 864 C CA . ASN A 1 106 ? 22.003 0.766 -8.274 1.00 87.88 106 ASN A CA 1
ATOM 865 C C . ASN A 1 106 ? 23.200 1.087 -7.345 1.00 87.88 106 ASN A C 1
ATOM 867 O O . ASN A 1 106 ? 23.860 2.115 -7.491 1.00 87.88 106 ASN A O 1
ATOM 871 N N . GLY A 1 107 ? 23.486 0.207 -6.378 1.00 87.06 107 GLY A N 1
ATOM 872 C CA . GLY A 1 107 ? 24.586 0.367 -5.418 1.00 87.06 107 GLY A CA 1
ATOM 873 C C . GLY A 1 107 ? 24.326 1.366 -4.283 1.00 87.06 107 GLY A C 1
ATOM 874 O O . GLY A 1 107 ? 25.254 1.666 -3.533 1.00 87.06 107 GLY A O 1
ATOM 875 N N . SER A 1 108 ? 23.101 1.881 -4.156 1.00 89.69 108 SER A N 1
ATOM 876 C CA . SER A 1 108 ? 22.650 2.658 -2.997 1.00 89.69 108 SER A CA 1
ATOM 877 C C . SER A 1 108 ? 21.892 1.758 -2.024 1.00 89.69 108 SER A C 1
ATOM 879 O O . SER A 1 108 ? 21.194 0.847 -2.461 1.00 89.69 108 SER A O 1
ATOM 881 N N . GLU A 1 109 ? 22.051 2.013 -0.725 1.00 92.50 109 GLU A N 1
ATOM 882 C CA . GLU A 1 109 ? 21.401 1.257 0.349 1.00 92.50 109 GLU A CA 1
ATOM 883 C C . GLU A 1 109 ? 20.140 1.980 0.848 1.00 92.50 109 GLU A C 1
ATOM 885 O O . GLU A 1 109 ? 20.164 3.192 1.077 1.00 92.50 109 GLU A O 1
ATOM 890 N N . GLY A 1 110 ? 19.067 1.224 1.067 1.00 89.75 110 GLY A N 1
ATOM 891 C CA . GLY A 1 110 ? 17.765 1.694 1.547 1.00 89.75 110 GLY A CA 1
ATOM 892 C C . GLY A 1 110 ? 16.665 0.703 1.174 1.00 89.75 110 GLY A C 1
ATOM 893 O O . GLY A 1 110 ? 16.923 -0.219 0.415 1.00 89.75 110 GLY A O 1
ATOM 894 N N . PHE A 1 111 ? 15.452 0.852 1.700 1.00 94.75 111 PHE A N 1
ATOM 895 C CA . PHE A 1 111 ? 14.316 0.095 1.165 1.00 94.75 111 PHE A CA 1
ATOM 896 C C . PHE A 1 111 ? 13.777 0.794 -0.073 1.00 94.75 111 PHE A C 1
ATOM 898 O O . PHE A 1 111 ? 13.794 2.023 -0.115 1.00 94.75 111 PHE A O 1
ATOM 905 N N . TYR A 1 112 ? 13.309 0.041 -1.063 1.00 95.06 112 TYR A N 1
ATOM 906 C CA . TYR A 1 112 ? 12.873 0.595 -2.343 1.00 95.06 112 TYR A CA 1
ATOM 907 C C . TYR A 1 112 ? 11.519 0.031 -2.765 1.00 95.06 112 TYR A C 1
ATOM 909 O O . TYR A 1 112 ? 11.210 -1.121 -2.473 1.00 95.06 112 TYR A O 1
ATOM 917 N N . GLY A 1 113 ? 10.754 0.863 -3.464 1.00 95.69 113 GLY A N 1
ATOM 918 C CA . GLY A 1 113 ? 9.485 0.529 -4.106 1.00 95.69 113 GLY A CA 1
ATOM 919 C C . GLY A 1 113 ? 8.890 1.773 -4.761 1.00 95.69 113 GLY A C 1
ATOM 920 O O . GLY A 1 113 ? 9.360 2.888 -4.505 1.00 95.69 113 GLY A O 1
ATOM 921 N N . ASP A 1 114 ? 7.878 1.614 -5.600 1.00 95.44 114 ASP A N 1
ATOM 922 C CA . ASP A 1 114 ? 7.131 2.719 -6.199 1.00 95.44 114 ASP A CA 1
ATOM 923 C C . ASP A 1 114 ? 5.701 2.828 -5.629 1.00 95.44 114 ASP A C 1
ATOM 925 O O . ASP A 1 114 ? 5.461 2.506 -4.462 1.00 95.44 114 ASP A O 1
ATOM 929 N N . CYS A 1 115 ? 4.763 3.432 -6.367 1.00 96.69 115 CYS A N 1
ATOM 930 C CA . CYS A 1 115 ? 3.503 3.869 -5.771 1.00 96.69 115 CYS A CA 1
ATOM 931 C C . CYS A 1 115 ? 2.656 2.712 -5.223 1.00 96.69 115 CYS A C 1
ATOM 933 O O . CYS A 1 115 ? 2.091 2.846 -4.133 1.00 96.69 115 CYS A O 1
ATOM 935 N N . GLU A 1 116 ? 2.596 1.582 -5.919 1.00 95.88 116 GLU A N 1
ATOM 936 C CA . GLU A 1 116 ? 1.887 0.376 -5.501 1.00 95.88 116 GLU A CA 1
ATOM 937 C C . GLU A 1 116 ? 2.583 -0.314 -4.337 1.00 95.88 116 GLU A C 1
ATOM 939 O O . GLU A 1 116 ? 1.908 -0.648 -3.370 1.00 95.88 116 GLU A O 1
ATOM 944 N N . ASP A 1 117 ? 3.909 -0.443 -4.361 1.00 97.44 117 ASP A N 1
ATOM 945 C CA . ASP A 1 117 ? 4.684 -1.120 -3.323 1.00 97.44 117 ASP A CA 1
ATOM 946 C C . ASP A 1 117 ? 4.502 -0.413 -1.980 1.00 97.44 117 ASP A C 1
ATOM 948 O O . ASP A 1 117 ? 4.283 -1.038 -0.934 1.00 97.44 117 ASP A O 1
ATOM 952 N N . LEU A 1 118 ? 4.551 0.922 -2.010 1.00 98.50 118 LEU A N 1
ATOM 953 C CA . LEU A 1 118 ? 4.314 1.758 -0.842 1.00 98.50 118 LEU A CA 1
ATOM 954 C C . LEU A 1 118 ? 2.848 1.682 -0.383 1.00 98.50 118 LEU A C 1
ATOM 956 O O . LEU A 1 118 ? 2.594 1.650 0.824 1.00 98.50 118 LEU A O 1
ATOM 960 N N . ALA A 1 119 ? 1.881 1.663 -1.306 1.00 98.50 119 ALA A N 1
ATOM 961 C CA . ALA A 1 119 ? 0.459 1.583 -0.969 1.00 98.50 119 ALA A CA 1
ATOM 962 C C . ALA A 1 119 ? 0.073 0.212 -0.390 1.00 98.50 119 ALA A C 1
ATOM 964 O O . ALA A 1 119 ? -0.635 0.158 0.615 1.00 98.50 119 ALA A O 1
ATOM 965 N N . ILE A 1 120 ? 0.582 -0.877 -0.966 1.00 98.31 120 ILE A N 1
ATOM 966 C CA . ILE A 1 120 ? 0.398 -2.261 -0.514 1.00 98.31 120 ILE A CA 1
ATOM 967 C C . ILE A 1 120 ? 0.989 -2.451 0.885 1.00 98.31 120 ILE A C 1
ATOM 969 O O . ILE A 1 120 ? 0.309 -2.958 1.789 1.00 98.31 120 ILE A O 1
ATOM 973 N N . LEU A 1 121 ? 2.226 -1.987 1.100 1.00 98.44 121 LEU A N 1
ATOM 974 C CA . LEU A 1 121 ? 2.854 -2.014 2.419 1.00 98.44 121 LEU A CA 1
ATOM 975 C C . LEU A 1 121 ? 2.037 -1.206 3.433 1.00 98.44 121 LEU A C 1
ATOM 977 O O . LEU A 1 121 ? 1.754 -1.700 4.526 1.00 98.44 121 LEU A O 1
ATOM 981 N N . LEU A 1 122 ? 1.625 0.017 3.084 1.00 98.81 122 LEU A N 1
ATOM 982 C CA . LEU A 1 122 ? 0.866 0.865 3.998 1.00 98.81 122 LEU A CA 1
ATOM 983 C C . LEU A 1 122 ? -0.514 0.281 4.328 1.00 98.81 122 LEU A C 1
ATOM 985 O O . LEU A 1 122 ? -0.891 0.281 5.497 1.00 98.81 122 LEU A O 1
ATOM 989 N N . ALA A 1 123 ? -1.254 -0.243 3.349 1.00 98.69 123 ALA A N 1
ATOM 990 C CA . ALA A 1 123 ? -2.547 -0.886 3.587 1.00 98.69 123 ALA A CA 1
ATOM 991 C C . ALA A 1 123 ? -2.406 -2.080 4.546 1.00 98.69 123 ALA A C 1
ATOM 993 O O . ALA A 1 123 ? -3.178 -2.207 5.498 1.00 98.69 123 ALA A O 1
ATOM 994 N N . SER A 1 124 ? -1.364 -2.894 4.355 1.00 98.44 124 SER A N 1
ATOM 995 C CA . SER A 1 124 ? -1.037 -4.020 5.237 1.00 98.44 124 SER A CA 1
ATOM 996 C C . SER A 1 124 ? -0.685 -3.565 6.657 1.00 98.44 124 SER A C 1
ATOM 998 O O . SER A 1 124 ? -1.140 -4.155 7.639 1.00 98.44 124 SER A O 1
ATOM 1000 N N . LEU A 1 125 ? 0.094 -2.487 6.792 1.00 98.62 125 LEU A N 1
ATOM 1001 C CA . LEU A 1 125 ? 0.420 -1.901 8.093 1.00 98.62 125 LEU A CA 1
ATOM 1002 C C . LEU A 1 125 ? -0.819 -1.349 8.796 1.00 98.62 125 LEU A C 1
ATOM 1004 O O . LEU A 1 125 ? -1.016 -1.653 9.968 1.00 98.62 125 LEU A O 1
ATOM 1008 N N . ILE A 1 126 ? -1.667 -0.595 8.091 1.00 98.56 126 ILE A N 1
ATOM 1009 C CA . ILE A 1 126 ? -2.918 -0.053 8.638 1.00 98.56 126 ILE A CA 1
ATOM 1010 C C . ILE A 1 126 ? -3.783 -1.187 9.173 1.00 98.56 126 ILE A C 1
ATOM 1012 O O . ILE A 1 126 ? -4.130 -1.174 10.353 1.00 98.56 126 ILE A O 1
ATOM 1016 N N . LYS A 1 127 ? -4.064 -2.189 8.335 1.00 97.88 127 LYS A N 1
ATOM 1017 C CA . LYS A 1 127 ? -5.005 -3.261 8.664 1.00 97.88 127 LYS A CA 1
ATOM 1018 C C . LYS A 1 127 ? -4.550 -4.137 9.830 1.00 97.88 127 LYS A C 1
ATOM 1020 O O . LYS A 1 127 ? -5.369 -4.566 10.637 1.00 97.88 127 LYS A O 1
ATOM 1025 N N . PHE A 1 128 ? -3.255 -4.450 9.895 1.00 97.81 128 PHE A N 1
ATOM 1026 C CA . PHE A 1 128 ? -2.765 -5.529 10.760 1.00 97.81 128 PHE A CA 1
ATOM 1027 C C . PHE A 1 128 ? -1.781 -5.090 11.841 1.00 97.81 128 PHE A C 1
ATOM 1029 O O . PHE A 1 128 ? -1.516 -5.872 12.755 1.00 97.81 128 PHE A O 1
ATOM 1036 N N . HIS A 1 129 ? -1.233 -3.880 11.737 1.00 97.44 129 HIS A N 1
ATOM 1037 C CA . HIS A 1 129 ? -0.122 -3.410 12.570 1.00 97.44 129 HIS A CA 1
ATOM 1038 C C . HIS A 1 129 ? -0.334 -1.983 13.088 1.00 97.44 129 HIS A C 1
ATOM 1040 O O . HIS A 1 129 ? 0.618 -1.351 13.552 1.00 97.44 129 HIS A O 1
ATOM 1046 N N . THR A 1 130 ? -1.570 -1.474 13.040 1.00 98.00 130 THR A N 1
ATOM 1047 C CA . THR A 1 130 ? -1.979 -0.284 13.795 1.00 98.00 130 THR A CA 1
ATOM 1048 C C . THR A 1 130 ? -2.959 -0.639 14.908 1.00 98.00 130 THR A C 1
ATOM 1050 O O . THR A 1 130 ? -3.612 -1.680 14.864 1.00 98.00 130 THR A O 1
ATOM 1053 N N . PHE A 1 131 ? -3.077 0.232 15.911 1.00 96.75 131 PHE A N 1
ATOM 1054 C CA . PHE A 1 131 ? -4.094 0.105 16.963 1.00 96.75 131 PHE A CA 1
ATOM 1055 C C . PHE A 1 131 ? -5.385 0.884 16.674 1.00 96.75 131 PHE A C 1
ATOM 1057 O O . PHE A 1 131 ? -6.318 0.806 17.470 1.00 96.75 131 PHE A O 1
ATOM 1064 N N . GLU A 1 132 ? -5.435 1.636 15.571 1.00 95.94 132 GLU A N 1
ATOM 1065 C CA . GLU A 1 132 ? -6.619 2.405 15.162 1.00 95.94 132 GLU A CA 1
ATOM 1066 C C . GLU A 1 132 ? -7.580 1.592 14.292 1.00 95.94 132 GLU A C 1
ATOM 1068 O O . GLU A 1 132 ? -8.765 1.894 14.293 1.00 95.94 132 GLU A O 1
ATOM 1073 N N . PHE A 1 133 ? -7.101 0.560 13.590 1.00 97.56 133 PHE A N 1
ATOM 1074 C CA . PHE A 1 133 ? -7.953 -0.246 12.719 1.00 97.56 133 PHE A CA 1
ATOM 1075 C C . PHE A 1 133 ? -8.881 -1.173 13.520 1.00 97.56 133 PHE A C 1
ATOM 1077 O O . PHE A 1 133 ? -8.424 -2.084 14.219 1.00 97.56 133 PHE A O 1
ATOM 1084 N N . ASN A 1 134 ? -10.190 -0.974 13.373 1.00 97.19 134 ASN A N 1
ATOM 1085 C CA . ASN A 1 134 ? -11.233 -1.840 13.902 1.00 97.19 134 ASN A CA 1
ATOM 1086 C C . ASN A 1 134 ? -11.793 -2.760 12.796 1.00 97.19 134 ASN A C 1
ATOM 1088 O O . ASN A 1 134 ? -12.570 -2.304 11.958 1.00 97.19 134 ASN A O 1
ATOM 1092 N N . PRO A 1 135 ? -11.505 -4.075 12.809 1.00 94.88 135 PRO A N 1
ATOM 1093 C CA . PRO A 1 135 ? -11.949 -4.993 11.757 1.00 94.88 135 PRO A CA 1
ATOM 1094 C C . PRO A 1 135 ? -13.472 -5.190 11.671 1.00 94.88 135 PRO A C 1
ATOM 1096 O O . PRO A 1 135 ? -13.939 -5.800 10.711 1.00 94.88 135 PRO A O 1
ATOM 1099 N N . GLU A 1 136 ? -14.245 -4.744 12.667 1.00 96.31 136 GLU A N 1
ATOM 1100 C CA . GLU A 1 136 ? -15.712 -4.843 12.651 1.00 96.31 136 GLU A CA 1
ATOM 1101 C C . GLU A 1 136 ? -16.392 -3.667 11.933 1.00 96.31 136 GLU A C 1
ATOM 1103 O O . GLU A 1 136 ? -17.552 -3.788 11.534 1.00 96.31 136 GLU A O 1
ATOM 1108 N N . GLU A 1 137 ? -15.699 -2.537 11.783 1.00 96.56 137 GLU A N 1
ATOM 1109 C CA . GLU A 1 137 ? -16.295 -1.268 11.340 1.00 96.56 137 GLU A CA 1
ATOM 1110 C C . GLU A 1 137 ? -15.518 -0.603 10.199 1.00 96.56 137 GLU A C 1
ATOM 1112 O O . GLU A 1 137 ? -16.120 0.096 9.380 1.00 96.56 137 GLU A O 1
ATOM 1117 N N . ASP A 1 138 ? -14.209 -0.835 10.128 1.00 98.06 138 ASP A N 1
ATOM 1118 C CA . ASP A 1 138 ? -13.317 -0.142 9.214 1.00 98.06 138 ASP A CA 1
ATOM 1119 C C . ASP A 1 138 ? -13.035 -0.938 7.944 1.00 98.06 138 ASP A C 1
ATOM 1121 O O . ASP A 1 138 ? -13.012 -2.172 7.917 1.00 98.06 138 ASP A O 1
ATOM 1125 N N . GLU A 1 139 ? -12.711 -0.201 6.886 1.00 96.62 139 GLU A N 1
ATOM 1126 C CA . GLU A 1 139 ? -12.252 -0.778 5.631 1.00 96.62 139 GLU A CA 1
ATOM 1127 C C . GLU A 1 139 ? -10.977 -0.083 5.159 1.00 96.62 139 GLU A C 1
ATOM 1129 O O . GLU A 1 139 ? -10.796 1.124 5.320 1.00 96.62 139 GLU A O 1
ATOM 1134 N N . VAL A 1 140 ? -10.081 -0.843 4.537 1.00 97.56 140 VAL A N 1
ATOM 1135 C CA . VAL A 1 140 ? -8.868 -0.307 3.920 1.00 97.56 140 VAL A CA 1
ATOM 1136 C C . VAL A 1 140 ? -8.634 -0.991 2.585 1.00 97.56 140 VAL A C 1
ATOM 1138 O O . VAL A 1 140 ? -8.796 -2.207 2.463 1.00 97.56 140 VAL A O 1
ATOM 1141 N N . TYR A 1 141 ? -8.274 -0.191 1.588 1.00 96.31 141 TYR A N 1
ATOM 1142 C CA . TYR A 1 141 ? -8.040 -0.627 0.220 1.00 96.31 141 TYR A CA 1
ATOM 1143 C C . TYR A 1 141 ? -6.800 0.048 -0.342 1.00 96.31 141 TYR A C 1
ATOM 1145 O O . TYR A 1 141 ? -6.576 1.239 -0.115 1.00 96.31 141 TYR A O 1
ATOM 1153 N N . VAL A 1 142 ? -6.050 -0.687 -1.154 1.00 97.19 142 VAL A N 1
ATOM 1154 C CA . VAL A 1 142 ? -5.187 -0.078 -2.162 1.00 97.19 142 VAL A CA 1
ATOM 1155 C C . VAL A 1 142 ? -6.070 0.315 -3.340 1.00 97.19 142 VAL A C 1
ATOM 1157 O O . VAL A 1 142 ? -6.884 -0.476 -3.816 1.00 97.19 142 VAL A O 1
ATOM 1160 N N . MET A 1 143 ? -5.929 1.550 -3.802 1.00 94.62 143 MET A N 1
ATOM 1161 C CA . MET A 1 143 ? -6.621 2.076 -4.967 1.00 94.62 143 MET A CA 1
ATOM 1162 C C . MET A 1 143 ? -5.604 2.514 -6.011 1.00 94.62 143 MET A C 1
ATOM 1164 O O . MET A 1 143 ? -4.728 3.327 -5.725 1.00 94.62 143 MET A O 1
ATOM 1168 N N . CYS A 1 144 ? -5.762 2.019 -7.235 1.00 92.69 144 CYS A N 1
ATOM 1169 C CA . CYS A 1 144 ? -5.028 2.488 -8.402 1.00 92.69 144 CYS A CA 1
ATOM 1170 C C . CYS A 1 144 ? -5.954 3.335 -9.270 1.00 92.69 144 CYS A C 1
ATOM 1172 O O . CYS A 1 144 ? -7.124 2.997 -9.479 1.00 92.69 144 CYS A O 1
ATOM 1174 N N . GLY A 1 145 ? -5.439 4.434 -9.805 1.00 90.88 145 GLY A N 1
ATOM 1175 C CA . GLY A 1 145 ? -6.236 5.348 -10.608 1.00 90.88 145 GLY A CA 1
ATOM 1176 C C . GLY A 1 145 ? -5.406 6.416 -11.294 1.00 90.88 145 GLY A C 1
ATOM 1177 O O . GLY A 1 145 ? -4.177 6.384 -11.291 1.00 90.88 145 GLY A O 1
ATOM 1178 N N . LEU A 1 146 ? -6.098 7.375 -11.903 1.00 87.62 146 LEU A N 1
ATOM 1179 C CA . LEU A 1 146 ? -5.457 8.496 -12.582 1.00 87.62 146 LEU A CA 1
ATOM 1180 C C . LEU A 1 146 ? -5.262 9.668 -11.624 1.00 87.62 146 LEU A C 1
ATOM 1182 O O . LEU A 1 146 ? -6.227 10.235 -11.107 1.00 87.62 146 LEU A O 1
ATOM 1186 N N . LEU A 1 147 ? -4.010 10.080 -11.464 1.00 85.44 147 LEU A N 1
ATOM 1187 C CA . LEU A 1 147 ? -3.634 11.278 -10.735 1.00 85.44 147 LEU A CA 1
ATOM 1188 C C . LEU A 1 147 ? -3.315 12.402 -11.721 1.00 85.44 147 LEU A C 1
ATOM 1190 O O . LEU A 1 147 ? -2.322 12.348 -12.451 1.00 85.44 147 LEU A O 1
ATOM 1194 N N . GLU A 1 148 ? -4.156 13.436 -11.748 1.00 83.75 148 GLU A N 1
ATOM 1195 C CA . GLU A 1 148 ? -3.906 14.625 -12.564 1.00 83.75 148 GLU A CA 1
ATOM 1196 C C . GLU A 1 148 ? -2.751 15.441 -11.964 1.00 83.75 148 GLU A C 1
ATOM 1198 O O . GLU A 1 148 ? -2.845 15.979 -10.861 1.00 83.75 148 GLU A O 1
ATOM 1203 N N . LEU A 1 149 ? -1.641 15.537 -12.698 1.00 82.19 149 LEU A N 1
ATOM 1204 C CA . LEU A 1 149 ? -0.472 16.324 -12.290 1.00 82.19 149 LEU A CA 1
ATOM 1205 C C . LEU A 1 149 ? -0.615 17.795 -12.697 1.00 82.19 149 LEU A C 1
ATOM 1207 O O . LEU A 1 149 ? -0.075 18.691 -12.049 1.00 82.19 149 LEU A O 1
ATOM 1211 N N . LYS A 1 150 ? -1.314 18.036 -13.809 1.00 84.06 150 LYS A N 1
ATOM 1212 C CA . LYS A 1 150 ? -1.665 19.351 -14.361 1.00 84.06 150 LYS A CA 1
ATOM 1213 C C . LYS A 1 150 ? -2.810 19.176 -15.368 1.00 84.06 150 LYS A C 1
ATOM 1215 O O . LYS A 1 150 ? -2.957 18.066 -15.878 1.00 84.06 150 LYS A O 1
ATOM 1220 N N . PRO A 1 151 ? -3.542 20.248 -15.729 1.00 87.44 151 PRO A N 1
ATOM 1221 C CA . PRO A 1 151 ? -4.653 20.174 -16.675 1.00 87.44 151 PRO A CA 1
ATOM 1222 C C . PRO A 1 151 ? -4.330 19.350 -17.928 1.00 87.44 151 PRO A C 1
ATOM 1224 O O . PRO A 1 151 ? -3.446 19.717 -18.707 1.00 87.44 151 PRO A O 1
ATOM 1227 N N . GLY A 1 152 ? -5.041 18.234 -18.102 1.00 83.75 152 GLY A N 1
ATOM 1228 C CA . GLY A 1 152 ? -4.910 17.344 -19.263 1.00 83.75 152 GLY A CA 1
ATOM 1229 C C . GLY A 1 152 ? -3.703 16.397 -19.246 1.00 83.75 152 GLY A C 1
ATOM 1230 O O . GLY A 1 152 ? -3.430 15.756 -20.259 1.00 83.75 152 GLY A O 1
ATOM 1231 N N . VAL A 1 153 ? -2.976 16.297 -18.129 1.00 86.19 153 VAL A N 1
ATOM 1232 C CA . VAL A 1 153 ? -1.897 15.320 -17.932 1.00 86.19 153 VAL A CA 1
ATOM 1233 C C . VAL A 1 153 ? -2.140 14.552 -16.643 1.00 86.19 153 VAL A C 1
ATOM 1235 O O . VAL A 1 153 ? -1.991 15.091 -15.545 1.00 86.19 153 VAL A O 1
ATOM 1238 N N . ALA A 1 154 ? -2.465 13.274 -16.802 1.00 85.19 154 ALA A N 1
ATOM 1239 C CA . ALA A 1 154 ? -2.616 12.328 -15.714 1.00 85.19 154 ALA A CA 1
ATOM 1240 C C . ALA A 1 154 ? -1.608 11.186 -15.853 1.00 85.19 154 ALA A C 1
ATOM 1242 O O . ALA A 1 154 ? -1.226 10.818 -16.966 1.00 85.19 154 ALA A O 1
ATOM 1243 N N . VAL A 1 155 ? -1.192 10.646 -14.715 1.00 87.25 155 VAL A N 1
ATOM 1244 C CA . VAL A 1 155 ? -0.388 9.425 -14.616 1.00 87.25 155 VAL A CA 1
ATOM 1245 C C . VAL A 1 155 ? -1.170 8.385 -13.830 1.00 87.25 155 VAL A C 1
ATOM 1247 O O . VAL A 1 155 ? -2.026 8.751 -13.021 1.00 87.25 155 VAL A O 1
ATOM 1250 N N . LEU A 1 156 ? -0.901 7.105 -14.080 1.00 89.00 156 LEU A N 1
ATOM 1251 C CA . LEU A 1 156 ? -1.357 6.064 -13.166 1.00 89.00 156 LEU A CA 1
ATOM 1252 C C . LEU A 1 156 ? -0.599 6.214 -11.847 1.00 89.00 156 LEU A C 1
ATOM 1254 O O . LEU A 1 156 ? 0.581 6.557 -11.843 1.00 89.00 156 LEU A O 1
ATOM 1258 N N . HIS A 1 157 ? -1.319 6.032 -10.749 1.00 94.00 157 HIS A N 1
ATOM 1259 C CA . HIS A 1 157 ? -0.801 6.130 -9.392 1.00 94.00 157 HIS A CA 1
ATOM 1260 C C . HIS A 1 157 ? -1.559 5.150 -8.504 1.00 94.00 157 HIS A C 1
ATOM 1262 O O . HIS A 1 157 ? -2.743 4.897 -8.752 1.00 94.00 157 HIS A O 1
ATOM 1268 N N . ALA A 1 158 ? -0.908 4.650 -7.461 1.00 95.56 158 ALA A N 1
ATOM 1269 C CA . ALA A 1 158 ? -1.531 3.857 -6.412 1.00 95.56 158 ALA A CA 1
ATOM 1270 C C . ALA A 1 158 ? -1.433 4.567 -5.055 1.00 95.56 158 ALA A C 1
ATOM 1272 O O . ALA A 1 158 ? -0.455 5.250 -4.748 1.00 95.56 158 ALA A O 1
ATOM 1273 N N . TRP A 1 159 ? -2.490 4.451 -4.256 1.00 97.31 159 TRP A N 1
ATOM 1274 C CA . TRP A 1 159 ? -2.592 5.039 -2.923 1.00 97.31 159 TRP A CA 1
ATOM 1275 C C . TRP A 1 159 ? -3.573 4.243 -2.059 1.00 97.31 159 TRP A C 1
ATOM 1277 O O . TRP A 1 159 ? -4.172 3.277 -2.523 1.00 97.31 159 TRP A O 1
ATOM 1287 N N . VAL A 1 160 ? -3.740 4.620 -0.794 1.00 98.25 160 VAL A N 1
ATOM 1288 C CA . VAL A 1 160 ? -4.624 3.925 0.147 1.00 98.25 160 VAL A CA 1
ATOM 1289 C C . VAL A 1 160 ? -5.910 4.718 0.367 1.00 98.25 160 VAL A C 1
ATOM 1291 O O . VAL A 1 160 ? -5.888 5.937 0.559 1.00 98.25 160 VAL A O 1
ATOM 1294 N N . ILE A 1 161 ? -7.040 4.018 0.366 1.00 97.75 161 ILE A N 1
ATOM 1295 C CA . ILE A 1 161 ? -8.324 4.523 0.844 1.00 97.75 161 ILE A CA 1
ATOM 1296 C C . ILE A 1 161 ? -8.647 3.825 2.162 1.00 97.75 161 ILE A C 1
ATOM 1298 O O . ILE A 1 161 ? -8.646 2.599 2.230 1.00 97.75 161 ILE A O 1
ATOM 1302 N N . PHE A 1 162 ? -8.940 4.610 3.194 1.00 98.06 162 PHE A N 1
ATOM 1303 C CA . PHE A 1 162 ? -9.360 4.121 4.505 1.00 98.06 162 PHE A CA 1
ATOM 1304 C C . PHE A 1 162 ? -10.747 4.670 4.841 1.00 98.06 162 PHE A C 1
ATOM 1306 O O . PHE A 1 162 ? -10.988 5.873 4.714 1.00 98.06 162 PHE A O 1
ATOM 1313 N N . TYR A 1 163 ? -11.655 3.794 5.250 1.00 97.75 163 TYR A N 1
ATOM 1314 C CA . TYR A 1 163 ? -12.941 4.151 5.827 1.00 97.75 163 TYR A CA 1
ATOM 1315 C C . TYR A 1 163 ? -12.900 3.886 7.325 1.00 97.75 163 TYR A C 1
ATOM 1317 O O . TYR A 1 163 ? -12.723 2.745 7.740 1.00 97.75 163 TYR A O 1
ATOM 1325 N N . ASP A 1 164 ? -13.083 4.950 8.098 1.00 97.38 164 ASP A N 1
ATOM 132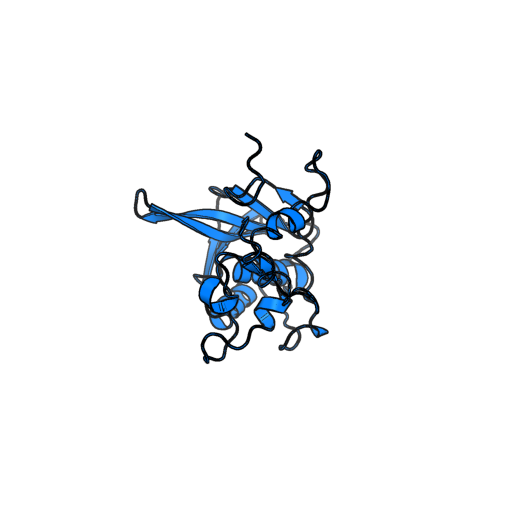6 C CA . ASP A 1 164 ? -13.284 4.895 9.541 1.00 97.38 164 ASP A CA 1
ATOM 1327 C C . ASP A 1 164 ? -14.784 4.734 9.801 1.00 97.38 164 ASP A C 1
ATOM 1329 O O . ASP A 1 164 ? -15.572 5.667 9.572 1.00 97.38 164 ASP A O 1
ATOM 1333 N N . GLY A 1 165 ? -15.185 3.536 10.221 1.00 96.00 165 GLY A N 1
ATOM 1334 C CA . GLY A 1 165 ? -16.579 3.197 10.467 1.00 96.00 165 GLY A CA 1
ATOM 1335 C C . GLY A 1 165 ? -17.145 3.869 11.712 1.00 96.00 165 GLY A C 1
ATOM 1336 O O . GLY A 1 165 ? -18.323 4.236 11.712 1.00 96.00 165 GLY A O 1
ATOM 1337 N N . GLY A 1 166 ? -16.308 4.106 12.725 1.00 94.94 166 GLY A N 1
ATOM 1338 C CA . GLY A 1 166 ? -16.690 4.784 13.963 1.00 94.94 166 GLY A CA 1
ATOM 1339 C C . GLY A 1 166 ? -16.971 6.277 13.759 1.00 94.94 166 GLY A C 1
ATOM 1340 O O . GLY A 1 166 ? -17.900 6.833 14.353 1.00 94.94 166 GLY A O 1
ATOM 1341 N N . GLU A 1 167 ? -16.208 6.935 12.883 1.00 95.38 167 GLU A N 1
ATOM 1342 C CA . GLU A 1 167 ? -16.406 8.343 12.525 1.00 95.38 167 GLU A CA 1
ATOM 1343 C C . GLU A 1 167 ? -17.270 8.560 11.272 1.00 95.38 167 GLU A C 1
ATOM 1345 O O . GLU A 1 167 ? -17.663 9.701 10.996 1.00 95.38 167 GLU A O 1
ATOM 1350 N N . HIS A 1 168 ? -17.567 7.499 10.517 1.00 95.00 168 HIS A N 1
ATOM 1351 C CA . HIS A 1 168 ? -18.218 7.537 9.203 1.00 95.00 168 HIS A CA 1
ATOM 1352 C C . HIS A 1 168 ? -17.495 8.449 8.198 1.00 95.00 168 HIS A C 1
ATOM 1354 O O . HIS A 1 168 ? -18.116 9.288 7.530 1.00 95.00 168 HIS A O 1
ATOM 1360 N N . LYS A 1 169 ? -16.167 8.316 8.092 1.00 96.88 169 LYS A N 1
ATOM 1361 C CA . LYS A 1 169 ? -15.327 9.174 7.240 1.00 96.88 169 LYS A CA 1
ATOM 1362 C C . LYS A 1 169 ? -14.430 8.377 6.312 1.00 96.88 169 LYS A C 1
ATOM 1364 O O . LYS A 1 169 ? -13.859 7.364 6.687 1.00 96.88 169 LYS A O 1
ATOM 1369 N N . TRP A 1 170 ? -14.239 8.928 5.118 1.00 97.62 170 TRP A N 1
ATOM 1370 C CA . TRP A 1 170 ? -13.257 8.441 4.160 1.00 97.62 170 TRP A CA 1
ATOM 1371 C C . TRP A 1 170 ? -11.977 9.259 4.236 1.00 97.62 170 TRP A C 1
ATOM 1373 O O . TRP A 1 170 ? -12.012 10.493 4.294 1.00 97.62 170 TRP A O 1
ATOM 1383 N N . TYR A 1 171 ? -10.851 8.570 4.146 1.00 97.75 171 TYR A N 1
ATOM 1384 C CA . TYR A 1 171 ? -9.522 9.141 4.073 1.00 97.75 171 TYR A CA 1
ATOM 1385 C C . TYR A 1 171 ? -8.827 8.669 2.799 1.00 97.75 171 TYR A C 1
ATOM 1387 O O . TYR A 1 171 ? -8.802 7.481 2.489 1.00 97.75 171 TYR A O 1
ATOM 1395 N N . GLU A 1 172 ? -8.247 9.618 2.072 1.00 97.12 172 GLU A N 1
ATOM 1396 C CA . GLU A 1 172 ? -7.286 9.349 1.007 1.00 97.12 172 GLU A CA 1
ATOM 1397 C C . GLU A 1 172 ? -5.885 9.511 1.582 1.00 97.12 172 GLU A C 1
ATOM 1399 O O . GLU A 1 172 ? -5.576 10.562 2.155 1.00 97.12 172 GLU A O 1
ATOM 1404 N N . ILE A 1 173 ? -5.061 8.478 1.436 1.00 98.25 173 ILE A N 1
ATOM 1405 C CA . ILE A 1 173 ? -3.748 8.370 2.056 1.00 98.25 173 ILE A CA 1
ATOM 1406 C C . ILE A 1 173 ? -2.715 8.038 0.976 1.00 98.25 173 ILE A C 1
ATOM 1408 O O . ILE A 1 173 ? -2.720 6.948 0.418 1.00 98.25 173 ILE A O 1
ATOM 1412 N N . ASP A 1 174 ? -1.820 8.978 0.684 1.00 97.50 174 ASP A N 1
ATOM 1413 C CA . ASP A 1 174 ? -0.773 8.829 -0.328 1.00 97.50 174 ASP A CA 1
ATOM 1414 C C . ASP A 1 174 ? 0.606 8.691 0.345 1.00 97.50 174 ASP A C 1
ATOM 1416 O O . ASP A 1 174 ? 1.171 9.704 0.796 1.00 97.50 174 ASP A O 1
ATOM 1420 N N . PRO A 1 175 ? 1.167 7.465 0.415 1.00 98.19 175 PRO A N 1
ATOM 1421 C CA . PRO A 1 175 ? 2.471 7.222 1.024 1.00 98.19 175 PRO A CA 1
ATOM 1422 C C . PRO A 1 175 ? 3.626 7.838 0.243 1.00 98.19 175 PRO A C 1
ATOM 1424 O O . PRO A 1 175 ? 4.663 8.111 0.834 1.00 98.19 175 PRO A O 1
ATOM 1427 N N . THR A 1 176 ? 3.454 8.141 -1.045 1.00 97.00 176 THR A N 1
ATOM 1428 C CA . THR A 1 176 ? 4.510 8.759 -1.865 1.00 97.00 176 THR A CA 1
ATOM 1429 C C . THR A 1 176 ? 4.685 10.252 -1.568 1.00 97.00 176 THR A C 1
ATOM 1431 O O . THR A 1 176 ? 5.710 10.850 -1.893 1.00 97.00 176 THR A O 1
ATOM 1434 N N . ARG A 1 177 ? 3.679 10.873 -0.933 1.00 95.44 177 ARG A N 1
ATOM 1435 C CA . ARG A 1 177 ? 3.628 12.316 -0.637 1.00 95.44 177 ARG A CA 1
ATOM 1436 C C . ARG A 1 177 ? 3.480 12.640 0.848 1.00 95.44 177 ARG A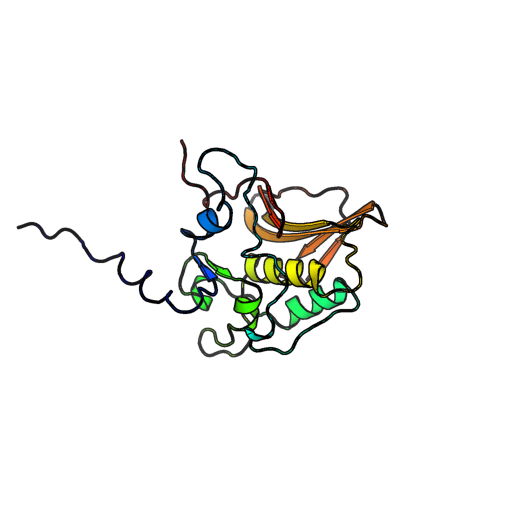 C 1
ATOM 1438 O O . ARG A 1 177 ? 3.325 13.813 1.186 1.00 95.44 177 ARG A O 1
ATOM 1445 N N . ASN A 1 178 ? 3.463 11.627 1.714 1.00 97.81 178 ASN A N 1
ATOM 1446 C CA . ASN A 1 178 ? 3.082 11.753 3.122 1.00 97.81 178 ASN A CA 1
ATOM 1447 C C . ASN A 1 178 ? 1.761 12.525 3.319 1.00 97.81 178 ASN A C 1
ATOM 1449 O O . ASN A 1 178 ? 1.630 13.415 4.167 1.00 97.81 178 ASN A O 1
ATOM 1453 N N . CYS A 1 179 ? 0.770 12.237 2.477 1.00 96.81 179 CYS A N 1
ATOM 1454 C CA . CYS A 1 179 ? -0.509 12.930 2.516 1.00 96.81 179 CYS A CA 1
ATOM 1455 C C . CYS A 1 179 ? -1.567 12.022 3.131 1.00 96.81 179 CYS A C 1
ATOM 1457 O O . CYS A 1 179 ? -1.679 10.864 2.761 1.00 96.81 179 CYS A O 1
ATOM 1459 N N . MET A 1 180 ? -2.376 12.561 4.039 1.00 97.62 180 MET A N 1
ATOM 1460 C CA . MET A 1 180 ? -3.640 11.936 4.419 1.00 97.62 180 MET A CA 1
ATOM 1461 C C . MET A 1 180 ? -4.659 13.040 4.628 1.00 97.62 180 MET A C 1
ATOM 1463 O O . MET A 1 180 ? -4.406 13.980 5.390 1.00 97.62 180 MET A O 1
ATOM 1467 N N . LYS A 1 181 ? -5.780 12.936 3.919 1.00 96.19 181 LYS A N 1
ATOM 1468 C CA . LYS A 1 181 ? -6.852 13.931 3.904 1.00 96.19 181 LYS A CA 1
ATOM 1469 C C . LYS A 1 181 ? -8.203 13.235 3.970 1.00 96.19 181 LYS A C 1
ATOM 1471 O O . LYS A 1 181 ? -8.390 12.177 3.377 1.00 96.19 181 LYS A O 1
ATOM 1476 N N . THR A 1 182 ? -9.155 13.862 4.642 1.00 97.12 182 THR A N 1
ATOM 1477 C CA . THR A 1 182 ? -10.550 13.425 4.593 1.00 97.12 182 THR A CA 1
ATOM 1478 C C . THR A 1 182 ? -11.148 13.765 3.228 1.00 97.12 182 THR A C 1
ATOM 1480 O O . THR A 1 182 ? -10.928 14.861 2.704 1.00 97.12 182 THR A O 1
ATOM 1483 N N . ILE A 1 183 ? -11.920 12.843 2.664 1.00 95.56 183 ILE A N 1
ATOM 1484 C CA . ILE A 1 183 ? -12.650 13.008 1.404 1.00 95.56 183 ILE A CA 1
ATOM 1485 C C . ILE A 1 183 ? -14.140 12.730 1.627 1.00 95.56 183 ILE A C 1
ATOM 1487 O O . ILE A 1 183 ? -14.523 12.058 2.580 1.00 95.56 183 ILE A O 1
ATOM 1491 N N . ALA A 1 184 ? -14.999 13.263 0.757 1.00 90.75 184 ALA A N 1
ATOM 1492 C CA . ALA A 1 184 ? -16.439 13.006 0.848 1.0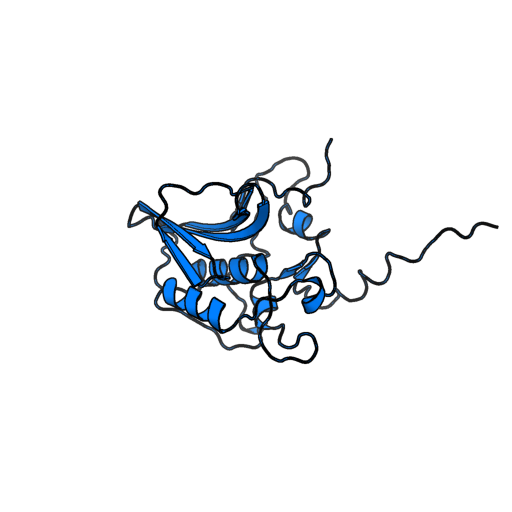0 90.75 184 ALA A CA 1
ATOM 1493 C C . ALA A 1 184 ? -16.787 11.575 0.409 1.00 90.75 184 ALA A C 1
ATOM 1495 O O . ALA A 1 184 ? -17.641 10.924 1.001 1.00 90.75 184 ALA A O 1
ATOM 1496 N N . TYR A 1 185 ? -16.134 11.120 -0.654 1.00 87.25 185 TYR A N 1
ATOM 1497 C CA . TYR A 1 185 ? -16.215 9.776 -1.198 1.00 87.25 185 TYR A CA 1
ATOM 1498 C C . TYR A 1 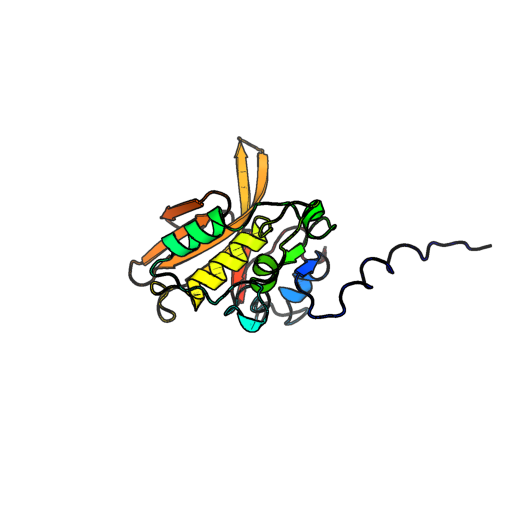185 ? -15.014 9.580 -2.128 1.00 87.25 185 TYR A C 1
ATOM 1500 O O . TYR A 1 185 ? -14.482 10.560 -2.666 1.00 87.25 185 TYR A O 1
ATOM 1508 N N . PRO A 1 186 ? -14.567 8.341 -2.316 1.00 86.69 186 PRO A N 1
ATOM 1509 C CA . PRO A 1 186 ? -13.447 8.056 -3.189 1.00 86.69 186 PRO A CA 1
ATOM 1510 C C . PRO A 1 186 ? -13.829 8.177 -4.668 1.00 86.69 186 PRO A C 1
ATOM 1512 O O . PRO A 1 186 ? -14.890 7.732 -5.103 1.00 86.69 186 PRO A O 1
ATOM 1515 N N . MET A 1 187 ? -12.957 8.814 -5.448 1.00 81.38 187 MET A N 1
ATOM 1516 C CA . MET A 1 187 ? -13.151 9.085 -6.874 1.00 81.38 187 MET A CA 1
ATOM 1517 C C . MET A 1 187 ? -11.889 8.727 -7.661 1.00 81.38 187 MET A C 1
ATOM 1519 O O . MET A 1 187 ? -10.805 8.647 -7.094 1.00 81.38 187 MET A O 1
ATOM 1523 N N . ASN A 1 188 ? -12.022 8.574 -8.982 1.00 79.25 188 ASN A N 1
ATOM 1524 C CA . ASN A 1 188 ? -10.918 8.379 -9.940 1.00 79.25 188 ASN A CA 1
ATOM 1525 C C . ASN A 1 188 ? -10.115 7.072 -9.806 1.00 79.25 188 ASN A C 1
ATOM 1527 O O . ASN A 1 188 ? -9.174 6.871 -10.574 1.00 79.25 188 ASN A O 1
ATOM 1531 N N . GLY A 1 189 ? -10.499 6.182 -8.889 1.00 83.06 189 GLY A N 1
ATOM 1532 C CA . GLY A 1 189 ? -9.988 4.817 -8.830 1.00 83.06 189 GLY A CA 1
ATOM 1533 C C . GLY A 1 189 ? -10.536 3.973 -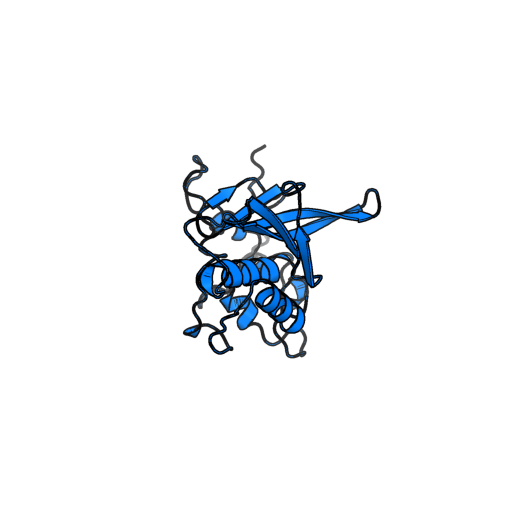9.972 1.00 83.06 189 GLY A C 1
ATOM 1534 O O . GLY A 1 189 ? -11.743 3.963 -10.223 1.00 83.06 189 GLY A O 1
ATOM 1535 N N . THR A 1 190 ? -9.647 3.269 -10.657 1.00 84.88 190 THR A N 1
ATOM 1536 C CA . THR A 1 190 ? -9.976 2.277 -11.681 1.00 84.88 190 THR A CA 1
ATOM 1537 C C . THR A 1 190 ? -9.934 0.869 -11.104 1.00 84.88 190 THR A C 1
ATOM 1539 O O . THR A 1 190 ? -10.809 0.070 -11.424 1.00 84.88 190 THR A O 1
ATOM 1542 N N . LEU A 1 191 ? -9.000 0.598 -10.190 1.00 87.69 191 LEU A N 1
ATOM 1543 C CA . LEU A 1 191 ? -8.846 -0.671 -9.485 1.00 87.69 191 LEU A CA 1
ATOM 1544 C C . LEU A 1 191 ? -8.771 -0.430 -7.977 1.00 87.69 191 LEU A C 1
ATOM 1546 O O . LEU A 1 191 ? -8.173 0.543 -7.525 1.00 87.69 191 LEU A O 1
ATOM 1550 N N . TRP A 1 192 ? -9.375 -1.333 -7.224 1.00 91.06 192 TRP A N 1
ATOM 1551 C CA . TRP A 1 192 ? -9.458 -1.331 -5.775 1.00 91.06 192 TRP A CA 1
ATOM 1552 C C . TRP A 1 192 ? -9.191 -2.732 -5.278 1.00 91.06 192 TRP A C 1
ATOM 1554 O O . TRP A 1 192 ? -9.778 -3.664 -5.819 1.00 91.06 192 TRP A O 1
ATOM 1564 N N . PHE A 1 193 ? -8.364 -2.904 -4.258 1.00 91.38 193 PHE A N 1
ATOM 1565 C CA . PHE A 1 193 ? -8.149 -4.232 -3.708 1.00 91.38 193 PHE A CA 1
ATOM 1566 C C . PHE A 1 193 ? -7.712 -4.225 -2.249 1.00 91.38 193 PHE A C 1
ATOM 1568 O O . PHE A 1 193 ? -7.136 -3.257 -1.749 1.00 91.38 193 PHE A O 1
ATOM 1575 N N . ASN A 1 194 ? -8.003 -5.331 -1.575 1.00 91.56 194 ASN A N 1
ATOM 1576 C CA . ASN A 1 194 ? -7.474 -5.696 -0.268 1.00 91.56 194 ASN A CA 1
ATOM 1577 C C . ASN A 1 194 ? -7.394 -7.230 -0.143 1.00 91.56 194 ASN A C 1
ATOM 1579 O O . ASN A 1 194 ? -7.613 -7.955 -1.109 1.00 91.56 194 ASN A O 1
ATOM 1583 N N . ASP A 1 195 ? -7.119 -7.719 1.061 1.00 89.25 195 ASP A N 1
ATOM 1584 C CA . ASP A 1 195 ? -7.062 -9.142 1.423 1.00 89.25 195 ASP A CA 1
ATOM 1585 C C . ASP A 1 195 ? -8.390 -9.904 1.277 1.00 89.25 195 ASP A C 1
ATOM 1587 O O . ASP A 1 195 ? -8.413 -11.110 1.469 1.00 89.25 195 ASP A O 1
ATOM 1591 N N . VAL A 1 196 ? -9.506 -9.225 1.001 1.00 86.12 196 VAL A N 1
ATOM 1592 C CA . VAL A 1 196 ? -10.847 -9.836 0.925 1.00 86.12 196 VAL A CA 1
ATOM 1593 C C . VAL A 1 196 ? -11.434 -9.749 -0.480 1.00 86.12 196 VAL A C 1
ATOM 1595 O O . VAL A 1 196 ? -12.296 -10.545 -0.842 1.00 86.12 196 VAL A O 1
ATOM 1598 N N . GLY A 1 197 ? -11.032 -8.761 -1.276 1.00 82.75 197 GLY A N 1
ATOM 1599 C CA . GLY A 1 197 ? -11.613 -8.594 -2.595 1.00 82.75 197 GLY A CA 1
ATOM 1600 C C . GLY A 1 197 ? -10.938 -7.549 -3.464 1.00 82.75 197 GLY A C 1
ATOM 1601 O O . GLY A 1 197 ? -10.379 -6.561 -2.984 1.00 82.75 197 GLY A O 1
ATOM 1602 N N . VAL A 1 198 ? -11.077 -7.762 -4.767 1.00 84.38 198 VAL A N 1
ATOM 1603 C CA . VAL A 1 198 ? -10.696 -6.862 -5.850 1.00 84.38 198 VAL A CA 1
ATOM 1604 C C . VAL A 1 198 ? -11.959 -6.318 -6.519 1.00 84.38 198 VAL A C 1
ATOM 1606 O O . VAL A 1 198 ? -12.887 -7.053 -6.861 1.00 84.38 198 VAL A O 1
ATOM 1609 N N . PHE A 1 199 ? -11.999 -5.009 -6.749 1.00 81.81 199 PHE A N 1
ATOM 1610 C CA . PHE A 1 199 ? -13.080 -4.323 -7.445 1.00 81.81 199 PHE A CA 1
ATOM 1611 C C . PHE A 1 199 ? -12.523 -3.440 -8.560 1.00 81.81 199 PHE A C 1
ATOM 1613 O O . PHE A 1 199 ? -11.535 -2.725 -8.398 1.00 81.81 199 PHE A O 1
ATOM 1620 N N . GLY A 1 200 ? -13.214 -3.428 -9.697 1.00 77.56 200 GLY A N 1
ATOM 1621 C CA . GLY A 1 200 ? -12.834 -2.604 -10.839 1.00 77.56 200 GLY A CA 1
ATOM 1622 C C . GLY A 1 200 ? -11.846 -3.296 -11.774 1.00 77.56 200 GLY A C 1
ATOM 1623 O O . GLY A 1 200 ? -11.875 -4.508 -11.948 1.00 77.56 200 GLY A O 1
ATOM 1624 N N . PHE A 1 201 ? -11.047 -2.495 -12.465 1.00 72.75 201 PHE A N 1
ATOM 1625 C CA . PHE A 1 201 ? -10.164 -2.913 -13.543 1.00 72.75 201 PHE A CA 1
ATOM 1626 C C . PHE A 1 201 ? -9.025 -1.904 -13.690 1.00 72.75 201 PHE A C 1
ATOM 1628 O O . PHE A 1 201 ? -9.270 -0.703 -13.746 1.00 72.75 201 PHE A O 1
ATOM 1635 N N . GLN A 1 202 ? -7.791 -2.377 -13.847 1.00 69.19 202 GLN A N 1
ATOM 1636 C CA . GLN A 1 202 ? -6.652 -1.528 -14.188 1.00 69.19 202 GLN A CA 1
ATOM 1637 C C . GLN A 1 202 ? -6.366 -1.638 -15.697 1.00 69.19 202 GLN A C 1
ATOM 1639 O O . GLN A 1 202 ? -5.985 -2.719 -16.170 1.00 69.19 202 GLN A O 1
ATOM 1644 N N . PRO A 1 203 ? -6.525 -0.549 -16.478 1.00 61.03 203 PRO A N 1
ATOM 1645 C CA . PRO A 1 203 ? -6.163 -0.520 -17.892 1.00 61.03 203 PRO A CA 1
ATOM 1646 C C . PRO A 1 203 ? -4.745 -1.033 -18.141 1.00 61.03 203 PRO A C 1
ATOM 1648 O O . PRO A 1 203 ? -3.784 -0.504 -17.599 1.00 61.03 203 PRO A O 1
ATOM 1651 N N . GLY A 1 204 ? -4.623 -2.066 -18.980 1.00 58.47 204 GLY A N 1
ATOM 1652 C CA . GLY A 1 204 ? -3.342 -2.678 -19.337 1.00 58.47 204 GLY A CA 1
ATOM 1653 C C . GLY A 1 204 ? -2.942 -3.914 -18.524 1.00 58.47 204 GLY A C 1
ATOM 1654 O O . GLY A 1 204 ? -1.920 -4.510 -18.868 1.00 58.47 204 GLY A O 1
ATOM 1655 N N . TYR A 1 205 ? -3.718 -4.326 -17.515 1.00 58.25 205 TYR A N 1
ATOM 1656 C CA . TYR A 1 205 ? -3.403 -5.510 -16.700 1.00 58.25 205 TYR A CA 1
ATOM 1657 C C . TYR A 1 205 ? -4.314 -6.695 -17.022 1.00 58.25 205 TYR A C 1
ATOM 1659 O O . TYR A 1 205 ? -3.833 -7.820 -17.020 1.00 58.25 205 TYR A O 1
ATOM 1667 N N . TYR A 1 206 ? -5.572 -6.489 -17.419 1.00 54.25 206 TYR A N 1
ATOM 1668 C CA . TYR A 1 206 ? -6.429 -7.613 -17.816 1.00 54.25 206 TYR A CA 1
ATOM 1669 C C . TYR A 1 206 ? -6.241 -7.927 -19.305 1.00 54.25 206 TYR A C 1
ATOM 1671 O O . TYR A 1 206 ? -5.953 -7.010 -20.084 1.00 54.25 206 TYR A O 1
ATOM 1679 N N . PRO A 1 207 ? -6.406 -9.197 -19.730 1.00 46.00 207 PRO A N 1
ATOM 1680 C CA . PRO A 1 207 ? -6.289 -9.565 -21.129 1.00 46.00 207 PRO A CA 1
ATOM 1681 C C . PRO A 1 207 ? -7.300 -8.748 -21.925 1.00 46.00 207 PRO A C 1
ATOM 1683 O O . PRO A 1 207 ? -8.448 -8.598 -21.499 1.00 46.00 207 PRO A O 1
ATOM 1686 N N . GLU A 1 208 ? -6.871 -8.224 -23.069 1.00 42.22 208 GLU A N 1
ATOM 1687 C CA . GLU A 1 208 ? -7.742 -7.571 -24.041 1.00 42.22 208 GLU A CA 1
ATOM 1688 C C . GLU A 1 208 ? -8.792 -8.581 -24.531 1.00 42.22 208 GLU A C 1
ATOM 1690 O O . GLU A 1 208 ? -8.621 -9.240 -25.552 1.00 42.22 208 GLU A O 1
ATOM 1695 N N . TYR A 1 209 ? -9.887 -8.748 -23.792 1.00 38.78 209 TYR A N 1
ATOM 1696 C CA . TYR A 1 209 ? -11.099 -9.351 -24.325 1.00 38.78 209 TYR A CA 1
ATOM 1697 C C . TYR A 1 209 ? -11.882 -8.246 -25.034 1.00 38.78 209 TYR A C 1
ATOM 1699 O O . TYR A 1 209 ? -12.853 -7.707 -24.500 1.00 38.78 209 TYR A O 1
ATOM 1707 N N . TYR A 1 210 ? -11.411 -7.904 -26.234 1.00 35.94 210 TYR A N 1
ATOM 1708 C CA . TYR A 1 210 ? -12.210 -7.281 -27.286 1.00 35.94 210 TYR A CA 1
ATOM 1709 C C . TYR A 1 210 ? -12.426 -8.284 -28.419 1.00 35.94 210 TYR A C 1
ATOM 1711 O O . TYR A 1 210 ? -11.443 -8.945 -28.824 1.00 35.94 210 TYR A O 1
#

pLDDT: mean 82.12, std 20.09, range [27.77, 98.81]

Radius of gyration: 17.86 Å; chains: 1; bounding box: 43×43×61 Å

Sequence (210 aa):
MVIQTILSTSLEEKHCQNITVYRCRSLINYALTEGTPKSHRDDEADEFVHKIRWNETSVSELNFPTIREALNWVYENIIYCYDEFSYGCLEAWATPEATLTLKTVNGSEGFYGDCEDLAILLASLIKFHTFEFNPEEDEVYVMCGLLELKPGVAVLHAWVIFYDGGEHKWYEIDPTRNCMKTIAYPMNGTLWFNDVGVFGFQPGYYPEYY

Secondary structure (DSSP, 8-state):
-------SSTTTGGG--SS--EEEHHHHHHHTTTT-TT-TTS---TTTSS---GGGSSS----BSSHHHHHHHHHHHEEE--HHHHTSSS-EEEPHHHHTT--EETTEESEEE-HHHHHHHHHHHHHHHBSS--TTT-EEEEEEEEEEEETTEEEEEEEEEEEETTTTEEEEEETTTTEEEEESS--SEEEEE-SS-EEE--TTTS----